Protein AF-A0ABD3F6Y3-F1 (afdb_monomer)

pLDDT: mean 76.76, std 20.12, range [36.28, 97.44]

Structure (mmCIF, N/CA/C/O backbone):
data_AF-A0ABD3F6Y3-F1
#
_entry.id   AF-A0ABD3F6Y3-F1
#
loop_
_atom_site.group_PDB
_atom_site.id
_atom_site.type_symbol
_atom_site.label_atom_id
_atom_site.label_alt_id
_atom_site.label_comp_id
_atom_site.label_asym_id
_atom_site.label_entity_id
_atom_site.label_seq_id
_atom_site.pdbx_PDB_ins_code
_atom_site.Cartn_x
_atom_site.Cartn_y
_atom_site.Cartn_z
_atom_site.occupancy
_atom_site.B_iso_or_equiv
_atom_site.auth_seq_id
_atom_site.auth_comp_id
_atom_site.auth_asym_id
_atom_site.auth_atom_id
_atom_site.pdbx_PDB_model_num
ATOM 1 N N . MET A 1 1 ? 54.238 -49.724 -76.765 1.00 45.88 1 MET A N 1
ATOM 2 C CA . MET A 1 1 ? 55.169 -49.790 -75.617 1.00 45.88 1 MET A CA 1
ATOM 3 C C . MET A 1 1 ? 55.744 -48.407 -75.370 1.00 45.88 1 MET A C 1
ATOM 5 O O . MET A 1 1 ? 56.123 -47.767 -76.340 1.00 45.88 1 MET A O 1
ATOM 9 N N . LYS A 1 2 ? 55.869 -48.059 -74.082 1.00 44.44 2 LYS A N 1
ATOM 10 C CA . LYS A 1 2 ? 56.563 -46.910 -73.470 1.00 44.44 2 LYS A CA 1
ATOM 11 C C . LYS A 1 2 ? 55.832 -45.562 -73.451 1.00 44.44 2 LYS A C 1
ATOM 13 O O . LYS A 1 2 ? 55.562 -44.995 -74.500 1.00 44.44 2 LYS A O 1
ATOM 18 N N . LEU A 1 3 ? 55.659 -45.086 -72.207 1.00 40.44 3 LEU A N 1
ATOM 19 C CA . LEU A 1 3 ? 55.675 -43.712 -71.660 1.00 40.44 3 LEU A CA 1
ATOM 20 C C . LEU A 1 3 ? 54.447 -43.508 -70.758 1.00 40.44 3 LEU A C 1
ATOM 22 O O . LEU A 1 3 ? 53.335 -43.717 -71.213 1.00 40.44 3 LEU A O 1
ATOM 26 N N . ALA A 1 4 ? 54.510 -43.104 -69.496 1.00 50.19 4 ALA A N 1
ATOM 27 C CA . ALA A 1 4 ? 55.543 -42.995 -68.475 1.00 50.19 4 ALA A CA 1
ATOM 28 C C . ALA A 1 4 ? 54.751 -42.961 -67.151 1.00 50.19 4 ALA A C 1
ATOM 30 O O . ALA A 1 4 ? 53.697 -42.332 -67.078 1.00 50.19 4 ALA A O 1
ATOM 31 N N . VAL A 1 5 ? 55.215 -43.678 -66.131 1.00 47.41 5 VAL A N 1
ATOM 32 C CA . VAL A 1 5 ? 54.615 -43.673 -64.792 1.00 47.41 5 VAL A CA 1
ATOM 33 C C . VAL A 1 5 ? 55.103 -42.417 -64.073 1.00 47.41 5 VAL A C 1
ATOM 35 O O . VAL A 1 5 ? 56.298 -42.299 -63.815 1.00 47.41 5 VAL A O 1
ATOM 38 N N . SER A 1 6 ? 54.197 -41.498 -63.736 1.00 51.88 6 SER A N 1
ATOM 39 C CA . SER A 1 6 ? 54.476 -40.405 -62.800 1.00 51.88 6 SER A CA 1
ATOM 40 C C . SER A 1 6 ? 53.681 -40.631 -61.524 1.00 51.88 6 SER A C 1
ATOM 42 O O . SER A 1 6 ? 52.482 -40.381 -61.442 1.00 51.88 6 SER A O 1
ATOM 44 N N . LEU A 1 7 ? 54.404 -41.152 -60.540 1.00 51.69 7 LEU A N 1
ATOM 45 C CA . LEU A 1 7 ? 54.042 -41.207 -59.137 1.00 51.69 7 LEU A CA 1
ATOM 46 C C . LEU A 1 7 ? 54.041 -39.770 -58.590 1.00 51.69 7 LEU A C 1
ATOM 48 O O . LEU A 1 7 ? 55.092 -39.132 -58.570 1.00 51.69 7 LEU A O 1
ATOM 52 N N . VAL A 1 8 ? 52.897 -39.268 -58.129 1.00 57.06 8 VAL A N 1
ATOM 53 C CA . VAL A 1 8 ? 52.864 -38.132 -57.198 1.00 57.06 8 VAL A CA 1
ATOM 54 C C . VAL A 1 8 ? 52.116 -38.583 -55.956 1.00 57.06 8 VAL A C 1
ATOM 56 O O . VAL A 1 8 ? 50.904 -38.782 -55.959 1.00 57.06 8 VAL A O 1
ATOM 59 N N . LEU A 1 9 ? 52.901 -38.790 -54.903 1.00 52.84 9 LEU A N 1
ATOM 60 C CA . LEU A 1 9 ? 52.449 -38.895 -53.528 1.00 52.84 9 LEU A CA 1
ATOM 61 C C . LEU A 1 9 ? 51.905 -37.520 -53.114 1.00 52.84 9 LEU A C 1
ATOM 63 O O . LEU A 1 9 ? 52.651 -36.544 -53.115 1.00 52.84 9 LEU A O 1
ATOM 67 N N . ALA A 1 10 ? 50.639 -37.447 -52.721 1.00 52.25 10 ALA A N 1
ATOM 68 C CA . ALA A 1 10 ? 50.131 -36.325 -51.942 1.00 52.25 10 ALA A CA 1
ATOM 69 C C . ALA A 1 10 ? 49.186 -36.871 -50.870 1.00 52.25 10 ALA A C 1
ATOM 71 O O . ALA A 1 10 ? 47.998 -37.081 -51.094 1.00 52.25 10 ALA A O 1
ATOM 72 N N . ALA A 1 11 ? 49.759 -37.150 -49.702 1.00 55.88 11 ALA A N 1
ATOM 73 C CA . ALA A 1 11 ? 49.011 -37.278 -48.467 1.00 55.88 11 ALA A CA 1
ATOM 74 C C . ALA A 1 11 ? 48.673 -35.868 -47.978 1.00 55.88 11 ALA A C 1
ATOM 76 O O . ALA A 1 11 ? 49.602 -35.127 -47.675 1.00 55.88 11 ALA A O 1
ATOM 77 N N . MET A 1 12 ? 47.390 -35.514 -47.862 1.00 50.69 12 MET A N 1
ATOM 78 C CA . MET A 1 12 ? 46.940 -34.449 -46.959 1.00 50.69 12 MET A CA 1
ATOM 79 C C . MET A 1 12 ? 45.574 -34.799 -46.349 1.00 50.69 12 MET A C 1
ATOM 81 O O . MET A 1 12 ? 44.570 -34.923 -47.040 1.00 50.69 12 MET A O 1
ATOM 85 N N . ALA A 1 13 ? 45.650 -35.029 -45.037 1.00 52.12 13 ALA A N 1
ATOM 86 C CA . ALA A 1 13 ? 44.662 -35.000 -43.963 1.00 52.12 13 ALA A CA 1
ATOM 87 C C . ALA A 1 13 ? 43.162 -34.869 -44.296 1.00 52.12 13 ALA A C 1
ATOM 89 O O . ALA A 1 13 ? 42.692 -33.865 -44.825 1.00 52.12 13 ALA A O 1
ATOM 90 N N . VAL A 1 14 ? 42.394 -35.837 -43.785 1.00 53.16 14 VAL A N 1
ATOM 91 C CA . VAL A 1 14 ? 40.980 -35.663 -43.439 1.00 53.16 14 VAL A CA 1
ATOM 92 C C . VAL A 1 14 ? 40.926 -34.873 -42.131 1.00 53.16 14 VAL A C 1
ATOM 94 O O . VAL A 1 14 ? 41.345 -35.380 -41.092 1.00 53.16 14 VAL A O 1
ATOM 97 N N . ALA A 1 15 ? 40.417 -33.644 -42.177 1.00 53.44 15 ALA A N 1
ATOM 98 C CA . ALA A 1 15 ? 39.994 -32.911 -40.990 1.00 53.44 15 ALA A CA 1
ATOM 99 C C . ALA A 1 15 ? 38.471 -32.772 -41.033 1.00 53.44 15 ALA A C 1
ATOM 101 O O . ALA A 1 15 ? 37.908 -31.960 -41.761 1.00 53.44 15 ALA A O 1
ATOM 102 N N . SER A 1 16 ? 37.807 -33.630 -40.267 1.00 65.75 16 SER A N 1
ATOM 103 C CA . SER A 1 16 ? 36.435 -33.443 -39.821 1.00 65.75 16 SER A CA 1
ATOM 104 C C . SER A 1 16 ? 36.419 -32.356 -38.751 1.00 65.75 16 SER A C 1
ATOM 106 O O . SER A 1 16 ? 36.925 -32.587 -37.654 1.00 65.75 16 SER A O 1
ATOM 108 N N . THR A 1 17 ? 35.811 -31.207 -39.036 1.00 57.31 17 THR A N 1
ATOM 109 C CA . THR A 1 17 ? 35.362 -30.281 -37.993 1.00 57.31 17 THR A CA 1
ATOM 110 C C . THR A 1 17 ? 33.954 -29.800 -38.299 1.00 57.31 17 THR A C 1
ATOM 112 O O . THR A 1 17 ? 33.659 -29.206 -39.332 1.00 57.31 17 THR A O 1
ATOM 115 N N . SER A 1 18 ? 33.101 -30.168 -37.359 1.00 56.53 18 SER A N 1
ATOM 116 C CA . SER A 1 18 ? 31.763 -29.701 -37.057 1.00 56.53 18 SER A CA 1
ATOM 117 C C . SER A 1 18 ? 31.650 -28.184 -36.891 1.00 56.53 18 SER A C 1
ATOM 119 O O . SER A 1 18 ? 32.626 -27.518 -36.569 1.00 56.53 18 SER A O 1
ATOM 121 N N . ALA A 1 19 ? 30.387 -27.755 -36.937 1.00 54.75 19 ALA A N 1
ATOM 122 C CA . ALA A 1 19 ? 29.822 -26.482 -36.500 1.00 54.75 19 ALA A CA 1
ATOM 123 C C . ALA A 1 19 ? 29.779 -25.368 -37.555 1.00 54.75 19 ALA A C 1
ATOM 125 O O . ALA A 1 19 ? 30.770 -24.890 -38.093 1.00 54.75 19 ALA A O 1
ATOM 126 N N . VAL A 1 20 ? 28.536 -24.995 -37.845 1.00 48.41 20 VAL A N 1
ATOM 127 C CA . VAL A 1 20 ? 28.119 -23.825 -38.603 1.00 48.41 20 VAL A CA 1
ATOM 128 C C . VAL A 1 20 ? 28.443 -22.571 -37.794 1.00 48.41 20 VAL A C 1
ATOM 130 O O . VAL A 1 20 ? 27.614 -22.078 -37.037 1.00 48.41 20 VAL A O 1
ATOM 133 N N . ASP A 1 21 ? 29.649 -22.042 -37.953 1.00 43.84 21 ASP A N 1
ATOM 134 C CA . ASP A 1 21 ? 29.968 -20.710 -37.451 1.00 43.84 21 ASP A CA 1
ATOM 135 C C . ASP A 1 21 ? 29.340 -19.666 -38.377 1.00 43.84 21 ASP A C 1
ATOM 137 O O . ASP A 1 21 ? 29.930 -19.207 -39.356 1.00 43.84 21 ASP A O 1
ATOM 141 N N . ALA A 1 22 ? 28.114 -19.260 -38.050 1.00 50.78 22 ALA A N 1
ATOM 142 C CA . ALA A 1 22 ? 27.550 -18.000 -38.514 1.00 50.78 22 ALA A CA 1
ATOM 143 C C . ALA A 1 22 ? 28.225 -16.835 -37.767 1.00 50.78 22 ALA A C 1
ATOM 145 O O . ALA A 1 22 ? 27.584 -16.076 -37.044 1.00 50.78 22 ALA A O 1
ATOM 146 N N . ALA A 1 23 ? 29.537 -16.682 -37.946 1.00 50.06 23 ALA A N 1
ATOM 147 C CA . ALA A 1 23 ? 30.239 -15.451 -37.621 1.00 50.06 23 ALA A CA 1
ATOM 148 C C . ALA A 1 23 ? 29.941 -14.430 -38.728 1.00 50.06 23 ALA A C 1
ATOM 150 O O . ALA A 1 23 ? 30.728 -14.207 -39.645 1.00 50.06 23 ALA A O 1
ATOM 151 N N . SER A 1 24 ? 28.752 -13.829 -38.667 1.00 48.91 24 SER A N 1
AT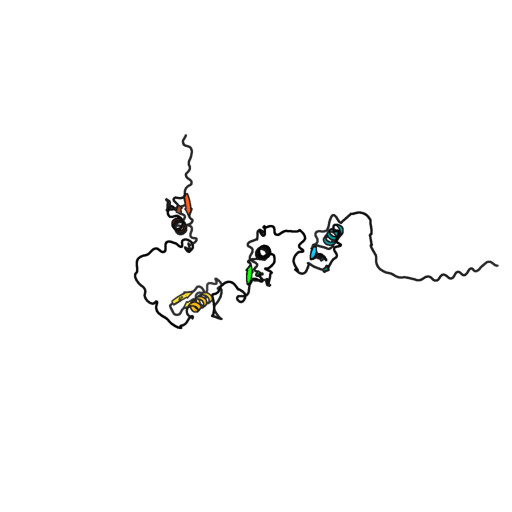OM 152 C CA . SER A 1 24 ? 28.395 -12.691 -39.511 1.00 48.91 24 SER A CA 1
ATOM 153 C C . SER A 1 24 ? 29.044 -11.422 -38.957 1.00 48.91 24 SER A C 1
ATOM 155 O O . SER A 1 24 ? 28.383 -10.582 -38.351 1.00 48.91 24 SER A O 1
ATOM 157 N N . SER A 1 25 ? 30.345 -11.255 -39.194 1.00 61.38 25 SER A N 1
ATOM 158 C CA . SER A 1 25 ? 30.951 -9.924 -39.214 1.00 61.38 25 SER A CA 1
ATOM 159 C C . SER A 1 25 ? 30.497 -9.219 -40.489 1.00 61.38 25 SER A C 1
ATOM 161 O O . SER A 1 25 ? 31.099 -9.391 -41.547 1.00 61.38 25 SER A O 1
ATOM 163 N N . ASN A 1 26 ? 29.419 -8.439 -40.396 1.00 53.34 26 ASN A N 1
ATOM 164 C CA . ASN A 1 26 ? 29.018 -7.534 -41.462 1.00 53.34 26 ASN A CA 1
ATOM 165 C C . ASN A 1 26 ? 28.963 -6.104 -40.926 1.00 53.34 26 ASN A C 1
ATOM 167 O O . ASN A 1 26 ? 28.234 -5.778 -39.995 1.00 53.34 26 ASN A O 1
ATOM 171 N N . THR A 1 27 ? 29.790 -5.263 -41.525 1.00 56.34 27 THR A N 1
ATOM 172 C CA . THR A 1 27 ? 29.778 -3.812 -41.412 1.00 56.34 27 THR A CA 1
ATOM 173 C C . THR A 1 27 ? 28.398 -3.265 -41.785 1.00 56.34 27 THR A C 1
ATOM 175 O O . THR A 1 27 ? 28.040 -3.244 -42.960 1.00 56.34 27 THR A O 1
ATOM 178 N N . GLY A 1 28 ? 27.630 -2.807 -40.796 1.00 50.72 28 GLY A N 1
ATOM 179 C CA . GLY A 1 28 ? 26.370 -2.094 -41.009 1.00 50.72 28 GLY A CA 1
ATOM 180 C C . GLY A 1 28 ? 25.381 -2.322 -39.872 1.00 50.72 28 GLY A C 1
ATOM 181 O O . GLY A 1 28 ? 24.914 -3.436 -39.674 1.00 50.72 28 GLY A O 1
ATOM 182 N N . ALA A 1 29 ? 25.065 -1.251 -39.147 1.00 63.47 29 ALA A N 1
ATOM 183 C CA . ALA A 1 29 ? 24.091 -1.185 -38.064 1.00 63.47 29 ALA A CA 1
ATOM 184 C C . ALA A 1 29 ? 22.677 -1.610 -38.514 1.00 63.47 29 ALA A C 1
ATOM 186 O O . ALA A 1 29 ? 21.842 -0.771 -38.836 1.00 63.47 29 ALA A O 1
ATOM 187 N N . ASN A 1 30 ? 22.410 -2.913 -38.558 1.00 73.94 30 ASN A N 1
ATOM 188 C CA . ASN A 1 30 ? 21.073 -3.462 -38.754 1.00 73.94 30 ASN A CA 1
ATOM 189 C C . ASN A 1 30 ? 20.766 -4.410 -37.604 1.00 73.94 30 ASN A C 1
ATOM 191 O O . ASN A 1 30 ? 20.933 -5.626 -37.696 1.00 73.94 30 ASN A O 1
ATOM 195 N N . CYS A 1 31 ? 20.333 -3.816 -36.499 1.00 85.12 31 CYS A N 1
ATOM 196 C CA . CYS A 1 31 ? 19.755 -4.563 -35.399 1.00 85.12 31 CYS A CA 1
ATOM 197 C C . CYS A 1 31 ? 18.382 -5.107 -35.807 1.00 85.12 31 CYS A C 1
ATOM 199 O O . CYS A 1 31 ? 17.692 -4.471 -36.612 1.00 85.12 31 CYS A O 1
ATOM 201 N N . PRO A 1 32 ? 17.963 -6.271 -35.278 1.00 83.69 32 PRO A N 1
ATOM 202 C CA . PRO A 1 32 ? 16.621 -6.781 -35.520 1.00 83.69 32 PRO A CA 1
ATOM 203 C C . PRO A 1 32 ? 15.581 -5.715 -35.153 1.00 83.69 32 PRO A C 1
ATOM 205 O O . PRO A 1 32 ? 15.547 -5.228 -34.028 1.00 83.69 32 PRO A O 1
ATOM 208 N N . SER A 1 33 ? 14.749 -5.316 -36.115 1.00 83.56 33 SER A N 1
ATOM 209 C CA . SER A 1 33 ? 13.708 -4.298 -35.913 1.00 83.56 33 SER A CA 1
ATOM 210 C C . SER A 1 33 ? 12.388 -4.884 -35.413 1.00 83.56 33 SER A C 1
ATOM 212 O O . SER A 1 33 ? 11.498 -4.145 -34.999 1.00 83.56 33 SER A O 1
ATOM 214 N N . ALA A 1 34 ? 12.255 -6.209 -35.456 1.00 90.62 34 ALA A N 1
ATOM 215 C CA . ALA A 1 34 ? 11.081 -6.927 -35.003 1.00 90.62 34 ALA A CA 1
ATOM 216 C C . ALA A 1 34 ? 11.495 -8.226 -34.316 1.00 90.62 34 ALA A C 1
ATOM 218 O O . ALA A 1 34 ? 12.344 -8.968 -34.814 1.00 90.62 34 ALA A O 1
ATOM 219 N N . CYS A 1 35 ? 10.837 -8.507 -33.198 1.00 94.50 35 CYS A N 1
ATOM 220 C CA . CYS A 1 35 ? 10.972 -9.750 -32.461 1.00 94.50 35 CYS A CA 1
ATOM 221 C C . CYS A 1 35 ? 9.594 -10.392 -32.285 1.00 94.50 35 CYS A C 1
ATOM 223 O O . CYS A 1 35 ? 8.602 -9.675 -32.147 1.00 94.50 35 CYS A O 1
ATOM 225 N N . PRO A 1 36 ? 9.506 -11.733 -32.293 1.00 93.12 36 PRO A N 1
ATOM 226 C CA . PRO A 1 36 ? 8.260 -12.414 -31.975 1.00 93.12 36 PRO A CA 1
ATOM 227 C C . PRO A 1 36 ? 7.849 -12.106 -30.529 1.00 93.12 36 PRO A C 1
ATOM 229 O O . PRO A 1 36 ? 8.694 -12.096 -29.634 1.00 93.12 36 PRO A O 1
ATOM 232 N N . GLU A 1 37 ? 6.551 -11.940 -30.275 1.00 91.31 37 GLU A N 1
ATOM 233 C CA . GLU A 1 37 ? 5.987 -11.723 -28.927 1.00 91.31 37 GLU A CA 1
ATOM 234 C C . GLU A 1 37 ? 5.860 -13.028 -28.115 1.00 91.31 37 GLU A C 1
ATOM 236 O O . GLU A 1 37 ? 4.988 -13.191 -27.266 1.00 91.31 37 GLU A O 1
ATOM 241 N N . VAL A 1 38 ? 6.734 -13.999 -28.384 1.00 90.38 38 VAL A N 1
ATOM 242 C CA . VAL A 1 38 ? 6.786 -15.255 -27.634 1.00 90.38 38 VAL A CA 1
ATOM 243 C C . VAL A 1 38 ? 7.561 -15.012 -26.347 1.00 90.38 38 VAL A C 1
ATOM 245 O O . VAL A 1 38 ? 8.733 -14.639 -26.388 1.00 90.38 38 VAL A O 1
ATOM 248 N N . TYR A 1 3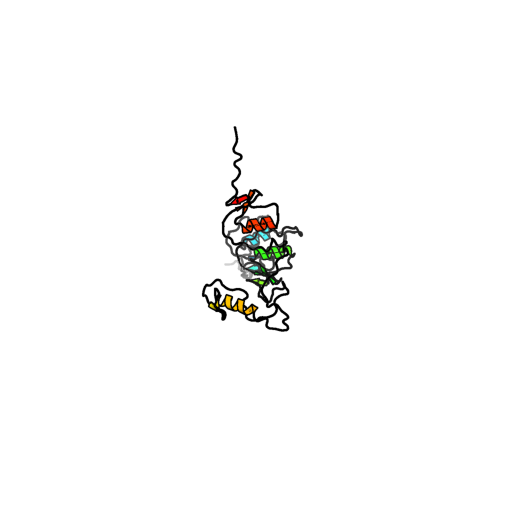9 ? 6.916 -15.239 -25.208 1.00 92.19 39 TYR A N 1
ATOM 249 C CA . TYR A 1 39 ? 7.537 -15.066 -23.902 1.00 92.19 39 TYR A CA 1
ATOM 250 C C . TYR A 1 39 ? 8.313 -16.330 -23.494 1.00 92.19 39 TYR A C 1
ATOM 252 O O . TYR A 1 39 ? 7.735 -17.347 -23.115 1.00 92.19 39 TYR A O 1
ATOM 260 N N . GLN A 1 40 ? 9.637 -16.256 -23.622 1.00 96.56 40 GLN A N 1
ATOM 261 C CA . GLN A 1 40 ? 10.634 -17.266 -23.255 1.00 96.56 40 GLN A CA 1
ATOM 262 C C . GLN A 1 40 ? 11.826 -16.534 -22.623 1.00 96.56 40 GLN A C 1
ATOM 264 O O . GLN A 1 40 ? 12.812 -16.266 -23.316 1.00 96.56 40 GLN A O 1
ATOM 269 N N . PRO A 1 41 ? 11.709 -16.121 -21.350 1.00 95.88 41 PRO A N 1
ATOM 270 C CA . PRO A 1 41 ? 12.588 -15.111 -20.785 1.00 95.88 41 PRO A CA 1
ATOM 271 C C . PRO A 1 41 ? 14.041 -15.578 -20.675 1.00 95.88 41 PRO A C 1
ATOM 273 O O . PRO A 1 41 ? 14.317 -16.758 -20.453 1.00 95.88 41 PRO A O 1
ATOM 276 N N . VAL A 1 42 ? 14.958 -14.620 -20.809 1.00 96.69 42 VAL A N 1
ATOM 277 C CA . VAL A 1 42 ? 16.401 -14.801 -20.608 1.00 96.69 42 VAL A CA 1
ATOM 278 C C . VAL A 1 42 ? 16.964 -13.653 -19.773 1.00 96.69 42 VAL A C 1
ATOM 280 O O . VAL A 1 42 ? 16.519 -12.510 -19.908 1.00 96.69 42 VAL A O 1
ATOM 283 N N . CYS A 1 43 ? 17.966 -13.940 -18.945 1.00 96.06 43 CYS A N 1
ATOM 284 C CA . CYS A 1 43 ? 18.660 -12.927 -18.160 1.00 96.06 43 CYS A CA 1
ATOM 285 C C . CYS A 1 43 ? 19.882 -12.415 -18.924 1.00 96.06 43 CYS A C 1
ATOM 287 O O . CYS A 1 43 ? 20.719 -13.214 -19.352 1.00 96.06 43 CYS A O 1
ATOM 289 N N . GLY A 1 44 ? 19.996 -11.100 -19.102 1.00 95.31 44 GLY A N 1
ATOM 290 C CA . GLY A 1 44 ? 21.183 -10.451 -19.650 1.00 95.31 44 GLY A CA 1
ATOM 291 C C . GLY A 1 44 ? 22.310 -10.311 -18.625 1.00 95.31 44 GLY A C 1
ATOM 292 O O . GLY A 1 44 ? 22.085 -10.288 -17.418 1.00 95.31 44 GLY A O 1
ATOM 293 N N . SER A 1 45 ? 23.548 -10.185 -19.099 1.00 93.50 45 SER A N 1
ATOM 294 C CA . SER A 1 45 ? 24.731 -9.892 -18.278 1.00 93.50 45 SER A CA 1
ATOM 295 C C . SER A 1 45 ? 24.695 -8.499 -17.651 1.00 93.50 45 SER A C 1
ATOM 297 O O . SER A 1 45 ? 25.486 -8.202 -16.762 1.00 93.50 45 SER A O 1
ATOM 299 N N . ASP A 1 46 ? 23.787 -7.649 -18.120 1.00 89.31 46 ASP A N 1
ATOM 300 C CA . ASP A 1 46 ? 23.448 -6.347 -17.559 1.00 89.31 46 ASP A CA 1
ATOM 301 C C . ASP A 1 46 ? 22.404 -6.429 -16.430 1.00 89.31 46 ASP A C 1
ATOM 303 O O . ASP A 1 46 ? 22.074 -5.408 -15.835 1.00 89.31 46 ASP A O 1
ATOM 307 N N . GLY A 1 47 ? 21.898 -7.627 -16.111 1.00 89.50 47 GLY A N 1
ATOM 308 C CA . GLY A 1 47 ? 20.874 -7.841 -15.089 1.00 89.50 47 GLY A CA 1
ATOM 309 C C . GLY A 1 47 ? 19.448 -7.542 -15.560 1.00 89.50 47 GLY A C 1
ATOM 310 O O . GLY A 1 47 ? 18.533 -7.517 -14.737 1.00 89.50 47 GLY A O 1
ATOM 311 N N . VAL A 1 48 ? 19.229 -7.317 -16.862 1.00 90.75 48 VAL A N 1
ATOM 312 C CA . VAL A 1 48 ? 17.892 -7.107 -17.435 1.00 90.75 48 VAL A CA 1
ATOM 313 C C . VAL A 1 48 ? 17.276 -8.439 -17.867 1.00 90.75 48 VAL A C 1
ATOM 315 O O . VAL A 1 48 ? 17.893 -9.234 -18.576 1.00 90.75 48 VAL A O 1
ATOM 318 N N . THR A 1 49 ? 16.016 -8.671 -17.493 1.00 94.31 49 THR A N 1
ATOM 319 C CA . THR A 1 49 ? 15.204 -9.759 -18.056 1.00 94.31 49 THR A CA 1
ATOM 320 C C . THR A 1 49 ? 14.663 -9.350 -19.424 1.00 94.31 49 THR A C 1
ATOM 322 O O . THR A 1 49 ? 13.891 -8.397 -19.532 1.00 94.31 49 THR A O 1
ATOM 325 N N . TYR A 1 50 ? 14.995 -10.110 -20.465 1.00 94.88 50 TYR A N 1
ATOM 326 C CA . TYR A 1 50 ? 14.446 -9.932 -21.809 1.00 94.88 50 TYR A CA 1
ATOM 327 C C . TYR A 1 50 ? 13.356 -10.963 -22.082 1.00 94.88 50 TYR A C 1
ATOM 329 O O . TYR A 1 50 ? 13.534 -12.142 -21.784 1.00 94.88 50 TYR A O 1
ATOM 337 N N . SER A 1 51 ? 1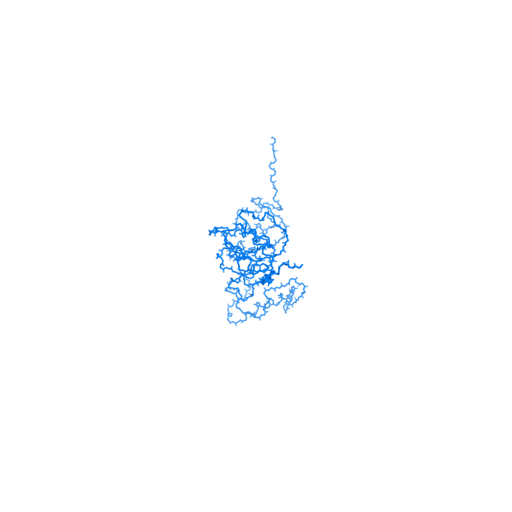2.248 -10.545 -22.708 1.00 95.56 51 SER A N 1
ATOM 338 C CA . SER A 1 51 ? 11.090 -11.412 -22.992 1.00 95.56 51 SER A CA 1
ATOM 339 C C . SER A 1 51 ? 11.438 -12.645 -23.823 1.00 95.56 51 SER A C 1
ATOM 341 O O . SER A 1 51 ? 10.761 -13.662 -23.711 1.00 95.56 51 SER A O 1
ATOM 343 N N . ASN A 1 52 ? 12.474 -12.548 -24.660 1.00 95.69 52 ASN A N 1
ATOM 344 C CA . ASN A 1 52 ? 13.120 -13.671 -25.326 1.00 95.69 52 ASN A CA 1
ATOM 345 C C . ASN A 1 52 ? 14.507 -13.282 -25.853 1.00 95.69 52 ASN A C 1
ATOM 347 O O . ASN A 1 52 ? 14.917 -12.118 -25.817 1.00 95.69 52 ASN A O 1
ATOM 351 N N . LYS A 1 53 ? 15.221 -14.271 -26.400 1.00 96.00 53 LYS A N 1
ATOM 352 C CA . LYS A 1 53 ? 16.566 -14.112 -26.964 1.00 96.00 53 LYS A CA 1
ATOM 353 C C . LYS A 1 53 ? 16.659 -13.052 -28.071 1.00 96.00 53 LYS A C 1
ATOM 355 O O . LYS A 1 53 ? 17.693 -12.403 -28.188 1.00 96.00 53 LYS A O 1
ATOM 360 N N . CYS A 1 54 ? 15.603 -12.849 -28.867 1.00 96.50 54 CYS A N 1
ATOM 361 C CA . CYS A 1 54 ? 15.604 -11.821 -29.913 1.00 96.50 54 CYS A CA 1
ATOM 362 C C . CYS A 1 54 ? 15.695 -10.416 -29.308 1.00 96.50 54 CYS A C 1
ATOM 364 O O . CYS A 1 54 ? 16.499 -9.603 -29.768 1.00 96.50 54 CYS A O 1
ATOM 366 N N . PHE A 1 55 ? 14.931 -10.148 -28.246 1.00 95.88 55 PHE A N 1
ATOM 367 C CA . PHE A 1 55 ? 14.987 -8.864 -27.546 1.00 95.88 55 PHE A CA 1
ATOM 368 C C . PHE A 1 55 ? 16.355 -8.622 -26.892 1.00 95.88 55 PHE A C 1
ATOM 370 O O . PHE A 1 55 ? 16.864 -7.508 -26.987 1.00 95.88 55 PHE A O 1
ATOM 377 N N . LEU A 1 56 ? 16.992 -9.658 -26.330 1.00 95.19 56 LEU A N 1
ATOM 378 C CA . LEU A 1 56 ? 18.365 -9.563 -25.811 1.00 95.19 56 LEU A CA 1
ATOM 379 C C . LEU A 1 56 ? 19.360 -9.197 -26.919 1.00 95.19 56 LEU A C 1
ATOM 381 O O . LEU A 1 56 ? 20.107 -8.236 -26.782 1.00 95.19 56 LEU A O 1
ATOM 385 N N . ASN A 1 57 ? 19.338 -9.912 -28.047 1.00 93.31 57 ASN A N 1
ATOM 386 C CA . ASN A 1 57 ? 20.252 -9.650 -29.165 1.00 93.31 57 ASN A CA 1
ATOM 387 C C . ASN A 1 57 ? 20.032 -8.258 -29.782 1.00 93.31 57 ASN A C 1
ATOM 389 O O . ASN A 1 57 ? 20.967 -7.622 -30.262 1.00 93.31 57 ASN A O 1
ATOM 393 N N . THR A 1 58 ? 18.786 -7.781 -29.784 1.00 93.88 58 THR A N 1
ATOM 394 C CA . THR A 1 58 ? 18.450 -6.429 -30.243 1.00 93.88 58 THR A CA 1
ATOM 395 C C . THR A 1 58 ? 19.033 -5.381 -29.304 1.00 93.88 58 THR A C 1
ATOM 397 O O . THR A 1 58 ? 19.591 -4.392 -29.772 1.00 93.88 58 THR A O 1
ATOM 400 N N . ALA A 1 59 ? 18.937 -5.594 -27.991 1.00 92.00 59 ALA A N 1
ATOM 401 C CA . ALA A 1 59 ? 19.541 -4.708 -27.007 1.00 92.00 59 ALA A CA 1
ATOM 402 C C . ALA A 1 59 ? 21.071 -4.712 -27.105 1.00 92.00 59 ALA A C 1
ATOM 404 O O . ALA A 1 59 ? 21.656 -3.638 -27.172 1.00 92.00 59 ALA A O 1
ATOM 405 N N . ASP A 1 60 ? 21.696 -5.888 -27.209 1.00 92.56 60 ASP A N 1
ATOM 406 C CA . ASP A 1 60 ? 23.141 -6.035 -27.415 1.00 92.56 60 ASP A CA 1
ATOM 407 C C . ASP A 1 60 ? 23.613 -5.258 -28.648 1.00 92.56 60 ASP A C 1
ATOM 409 O O . ASP A 1 60 ? 24.471 -4.385 -28.538 1.00 92.56 60 ASP A O 1
ATOM 413 N N . CYS A 1 61 ? 22.958 -5.482 -29.791 1.00 91.50 61 CYS A N 1
ATOM 414 C CA . CYS A 1 61 ? 23.271 -4.813 -31.052 1.00 91.50 61 CYS A CA 1
ATOM 415 C C . CYS A 1 61 ? 23.143 -3.282 -30.981 1.00 91.50 61 CYS A C 1
ATOM 417 O O . CYS A 1 61 ? 23.918 -2.567 -31.614 1.00 91.50 61 CYS A O 1
ATOM 419 N N . ASN A 1 62 ? 22.167 -2.773 -30.222 1.00 89.19 62 ASN A N 1
ATOM 420 C CA . ASN A 1 62 ? 21.977 -1.336 -30.022 1.00 89.19 62 ASN A CA 1
ATOM 421 C C . ASN A 1 62 ? 22.857 -0.764 -28.895 1.00 89.19 62 ASN A C 1
ATOM 423 O O . ASN A 1 62 ? 22.894 0.453 -28.706 1.00 89.19 62 ASN A O 1
ATOM 427 N N . SER A 1 63 ? 23.544 -1.615 -28.131 1.00 84.38 63 SER A N 1
ATOM 428 C CA . SER A 1 63 ? 24.395 -1.212 -27.017 1.00 84.38 63 SER A CA 1
ATOM 429 C C . SER A 1 63 ? 25.847 -1.031 -27.457 1.00 84.38 63 SER A C 1
ATOM 431 O O . SER A 1 63 ? 26.359 -1.738 -28.320 1.00 84.38 63 SER A O 1
ATOM 433 N N . SER A 1 64 ? 26.559 -0.125 -26.789 1.00 80.75 64 SER A N 1
ATOM 434 C CA . SER A 1 64 ? 28.018 -0.002 -26.930 1.00 80.75 64 SER A CA 1
ATOM 435 C C . SER A 1 64 ? 28.786 -0.938 -25.986 1.00 80.75 64 SER A C 1
ATOM 437 O O . SER A 1 64 ? 30.014 -0.881 -25.945 1.00 80.75 64 SER A O 1
ATOM 439 N N . SER A 1 65 ? 28.081 -1.737 -25.176 1.00 76.12 65 SER A N 1
ATOM 440 C CA . SER A 1 65 ? 28.635 -2.399 -23.987 1.00 76.12 65 SER A CA 1
ATOM 441 C C . SER A 1 65 ? 28.705 -3.924 -24.073 1.00 76.12 65 SER A C 1
ATOM 443 O O . SER A 1 65 ? 29.311 -4.515 -23.186 1.00 76.12 65 SER A O 1
ATOM 445 N N . GLY A 1 66 ? 28.175 -4.555 -25.127 1.00 85.56 66 GLY A N 1
ATOM 446 C CA . GLY A 1 66 ? 28.260 -6.006 -25.314 1.00 85.56 66 GLY A CA 1
ATOM 447 C C . GLY A 1 66 ? 27.447 -6.765 -24.261 1.00 85.56 66 GLY A C 1
ATOM 448 O O . GLY A 1 66 ? 27.981 -7.203 -23.243 1.00 85.56 66 GLY A O 1
ATOM 449 N N . ILE A 1 67 ? 26.146 -6.908 -24.491 1.00 93.75 67 ILE A N 1
ATOM 450 C CA . ILE A 1 67 ? 25.210 -7.586 -23.593 1.00 93.75 67 ILE A CA 1
ATOM 451 C C . ILE A 1 67 ? 25.141 -9.065 -23.983 1.00 93.75 67 ILE A C 1
ATOM 453 O O . ILE A 1 67 ? 24.719 -9.430 -25.076 1.00 93.75 67 ILE A O 1
ATOM 457 N N . THR A 1 68 ? 25.527 -9.947 -23.064 1.00 94.50 68 THR A N 1
ATOM 458 C CA . THR A 1 68 ? 25.464 -11.405 -23.259 1.00 94.50 68 THR A CA 1
ATOM 459 C C . THR A 1 68 ? 24.346 -12.009 -22.418 1.00 94.50 68 THR A C 1
ATOM 461 O O . THR A 1 68 ? 23.800 -11.354 -21.540 1.00 94.50 68 THR A O 1
ATOM 464 N N . GLN A 1 69 ? 23.956 -13.257 -22.675 1.00 95.69 69 GLN A N 1
ATOM 465 C CA . GLN A 1 69 ? 22.999 -13.943 -21.803 1.00 95.69 69 GLN A CA 1
ATOM 466 C C . GLN A 1 69 ? 23.729 -14.526 -20.590 1.00 95.69 69 GLN A C 1
ATOM 468 O O . GLN A 1 69 ? 24.647 -15.325 -20.758 1.00 95.69 69 GLN A O 1
ATOM 473 N N . ALA A 1 70 ? 23.293 -14.150 -19.390 1.00 94.12 70 ALA A N 1
ATOM 474 C CA . ALA A 1 70 ? 23.798 -14.652 -18.118 1.00 94.12 70 ALA A CA 1
ATOM 475 C C . ALA A 1 70 ? 23.162 -15.994 -17.718 1.00 94.12 70 ALA A C 1
ATOM 477 O O . ALA A 1 70 ? 23.864 -16.892 -17.258 1.00 94.12 70 ALA A O 1
ATOM 478 N N . SER A 1 71 ? 21.848 -16.154 -17.903 1.00 94.88 71 SER A N 1
ATOM 479 C CA . SER A 1 71 ? 21.131 -17.402 -17.605 1.00 94.88 71 SER A CA 1
ATOM 480 C C . SER A 1 71 ? 19.859 -17.552 -18.439 1.00 94.88 71 SER A C 1
ATOM 482 O O . SER A 1 71 ? 19.363 -16.589 -19.028 1.00 94.88 71 SER A O 1
ATOM 484 N N . ASP A 1 72 ? 19.333 -18.775 -18.513 1.00 94.88 72 ASP A N 1
ATOM 485 C CA . ASP A 1 72 ? 17.959 -19.015 -18.965 1.00 94.88 72 ASP A CA 1
ATOM 486 C C . ASP A 1 72 ? 16.959 -18.562 -17.891 1.00 94.88 72 ASP A C 1
ATOM 488 O O . ASP A 1 72 ? 17.268 -18.592 -16.696 1.00 94.88 72 ASP A O 1
ATOM 492 N N . GLY A 1 73 ? 15.758 -18.164 -18.313 1.00 91.81 73 GLY A 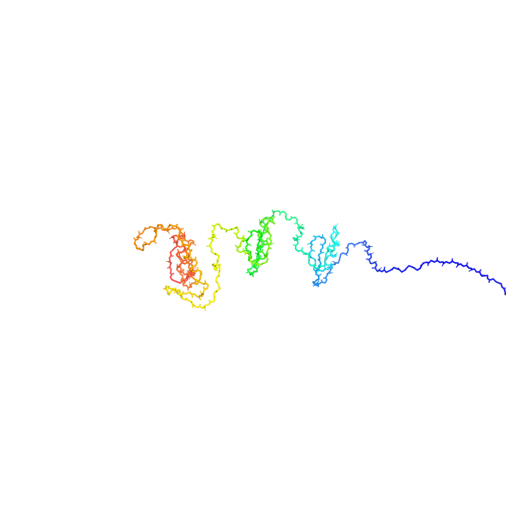N 1
ATOM 493 C CA . GLY A 1 73 ? 14.729 -17.633 -17.423 1.00 91.81 73 GLY A CA 1
ATOM 494 C C . GLY A 1 73 ? 14.915 -16.150 -17.103 1.00 91.81 73 GLY A C 1
ATOM 495 O O . GLY A 1 73 ? 15.815 -15.485 -17.611 1.00 91.81 73 GLY A O 1
ATOM 496 N N . GLU A 1 74 ? 14.030 -15.613 -16.267 1.00 94.38 74 GLU A N 1
ATOM 497 C CA . GLU A 1 74 ? 14.171 -14.246 -15.764 1.00 94.38 74 GLU A CA 1
ATOM 498 C C . GLU A 1 74 ? 15.420 -14.117 -14.885 1.00 94.38 74 GLU A C 1
ATOM 500 O O . GLU A 1 74 ? 15.845 -15.086 -14.250 1.00 94.38 74 GLU A O 1
ATOM 505 N N . CYS A 1 75 ? 16.003 -12.919 -14.813 1.00 91.88 75 CYS A N 1
ATOM 506 C CA . CYS A 1 75 ? 17.060 -12.665 -13.846 1.00 91.88 75 CYS A CA 1
ATOM 507 C C . CYS A 1 75 ? 16.544 -12.974 -12.438 1.00 91.88 75 CYS A C 1
ATOM 509 O O . CYS A 1 75 ? 15.491 -12.481 -12.028 1.00 91.88 75 CYS A O 1
ATOM 511 N N . ALA A 1 76 ? 17.285 -13.800 -11.693 1.00 84.19 76 ALA A N 1
ATOM 512 C CA . ALA A 1 76 ? 17.016 -14.009 -10.277 1.00 84.19 76 ALA A CA 1
ATOM 513 C C . ALA A 1 76 ? 17.022 -12.629 -9.623 1.00 84.19 76 ALA A C 1
ATOM 515 O O . ALA A 1 76 ? 18.034 -11.952 -9.741 1.00 84.19 76 ALA A O 1
ATOM 516 N N . ASN A 1 77 ? 15.893 -12.207 -9.037 1.00 59.94 77 ASN A N 1
ATOM 517 C CA . ASN A 1 77 ? 15.646 -10.868 -8.491 1.00 59.94 77 ASN A CA 1
ATOM 518 C C . ASN A 1 77 ? 16.802 -10.343 -7.616 1.00 59.94 77 ASN A C 1
ATOM 520 O O . ASN A 1 77 ? 16.739 -10.337 -6.391 1.00 59.94 77 ASN A O 1
ATOM 524 N N . THR A 1 78 ? 17.842 -9.840 -8.256 1.00 45.91 78 THR A N 1
ATOM 525 C CA . THR A 1 78 ? 18.794 -8.882 -7.737 1.00 45.91 78 THR A CA 1
ATOM 526 C C . THR A 1 78 ? 18.486 -7.646 -8.542 1.00 45.91 78 THR A C 1
ATOM 528 O O . THR A 1 78 ? 18.904 -7.583 -9.687 1.00 45.91 78 THR A O 1
ATOM 531 N N . ALA A 1 79 ? 17.650 -6.783 -7.958 1.00 44.97 79 ALA A N 1
ATOM 532 C CA . ALA A 1 79 ? 17.354 -5.401 -8.332 1.00 44.97 79 ALA A CA 1
ATOM 533 C C . ALA A 1 79 ? 17.438 -5.050 -9.838 1.00 44.97 79 ALA A C 1
ATOM 535 O O . ALA A 1 79 ? 18.515 -5.146 -10.420 1.00 44.97 79 ALA A O 1
ATOM 536 N N . PRO A 1 80 ? 16.365 -4.527 -10.467 1.00 43.44 80 PRO A N 1
ATOM 537 C CA . PRO A 1 80 ? 16.470 -4.054 -11.846 1.00 43.44 80 PRO A CA 1
ATOM 538 C C . PRO A 1 80 ? 17.667 -3.097 -11.969 1.00 43.44 80 PRO A C 1
ATOM 540 O O . PRO A 1 80 ? 17.846 -2.245 -11.089 1.00 43.44 80 PRO A O 1
ATOM 543 N N . PRO A 1 81 ? 18.513 -3.249 -13.001 1.00 42.81 81 PRO A N 1
ATOM 544 C CA . PRO A 1 81 ? 19.697 -2.432 -13.142 1.00 42.81 81 PRO A CA 1
ATOM 545 C C . PRO A 1 81 ? 19.255 -0.979 -13.238 1.00 42.81 81 PRO A C 1
ATOM 547 O O . PRO A 1 81 ? 18.506 -0.575 -14.128 1.00 42.81 81 PRO A O 1
ATOM 550 N N . SER A 1 82 ? 19.716 -0.192 -12.272 1.00 64.44 82 SER A N 1
ATOM 551 C CA . SER A 1 82 ? 19.759 1.255 -12.379 1.00 64.44 82 SER A CA 1
ATOM 552 C C . SER A 1 82 ? 20.507 1.626 -13.656 1.00 64.44 82 SER A C 1
ATOM 554 O O . SER A 1 82 ? 21.735 1.640 -13.676 1.00 64.44 82 SER A O 1
ATOM 556 N N . SER A 1 83 ? 19.782 1.950 -14.720 1.00 52.78 83 SER A N 1
ATOM 557 C CA . SER A 1 83 ? 20.364 2.594 -15.900 1.00 52.78 83 SER A CA 1
ATOM 558 C C . SER A 1 83 ? 19.354 3.442 -16.670 1.00 52.78 83 SER A C 1
ATOM 560 O O . SER A 1 83 ? 19.310 3.469 -17.891 1.00 52.78 83 SER A O 1
ATOM 562 N N . THR A 1 84 ? 18.663 4.307 -15.944 1.00 36.28 84 THR A N 1
ATOM 563 C CA . THR A 1 84 ? 18.824 5.733 -16.239 1.00 36.28 84 THR A CA 1
ATOM 564 C C . THR A 1 84 ? 19.179 6.406 -14.933 1.00 36.28 84 THR A C 1
ATOM 566 O O . THR A 1 84 ? 18.652 6.023 -13.891 1.00 36.28 84 THR A O 1
ATOM 569 N N . GLY A 1 85 ? 20.094 7.371 -14.972 1.00 37.97 85 GLY A N 1
ATOM 570 C CA . GLY A 1 85 ? 20.429 8.213 -13.833 1.00 37.97 85 GLY A CA 1
ATOM 571 C C . GLY A 1 85 ? 19.218 9.002 -13.345 1.00 37.97 85 GLY A C 1
ATOM 572 O O . GLY A 1 85 ? 19.137 10.210 -13.548 1.00 37.97 85 GLY A O 1
ATOM 573 N N . TYR A 1 86 ? 18.311 8.336 -12.638 1.00 37.97 86 TYR A N 1
ATOM 574 C CA . TYR A 1 86 ? 17.494 8.973 -11.636 1.00 37.97 86 TYR A CA 1
ATOM 575 C C . TYR A 1 86 ? 18.451 9.284 -10.492 1.00 37.97 86 TYR A C 1
ATOM 577 O O . TYR A 1 86 ? 18.609 8.556 -9.516 1.00 37.97 86 TYR A O 1
ATOM 585 N N . SER A 1 87 ? 19.119 10.428 -10.671 1.00 40.47 87 SER A N 1
ATOM 586 C CA . SER A 1 87 ? 19.211 11.448 -9.637 1.00 40.47 87 SER A CA 1
ATOM 587 C C . SER A 1 87 ? 18.102 11.246 -8.611 1.00 40.47 87 SER A C 1
ATOM 589 O O . SER A 1 87 ? 16.980 10.932 -8.996 1.00 40.47 87 SER A O 1
ATOM 591 N N . ALA A 1 88 ? 18.397 11.468 -7.336 1.00 43.88 88 ALA A N 1
ATOM 592 C CA . ALA A 1 88 ? 17.398 11.661 -6.299 1.00 43.88 88 ALA A CA 1
ATOM 593 C C . ALA A 1 88 ? 16.369 12.728 -6.738 1.00 43.88 88 ALA A C 1
ATOM 595 O O . ALA A 1 88 ? 16.475 13.903 -6.407 1.00 43.88 88 ALA A O 1
ATOM 596 N N . SER A 1 89 ? 15.400 12.327 -7.553 1.00 46.97 89 SER A N 1
ATOM 597 C CA . SER A 1 89 ? 14.328 13.131 -8.099 1.00 46.97 89 SER A CA 1
ATOM 598 C C . SER A 1 89 ? 13.077 12.537 -7.492 1.00 46.97 89 SER A C 1
ATOM 600 O O . SER A 1 89 ? 12.486 11.620 -8.049 1.00 46.97 89 SER A O 1
ATOM 602 N N . SER A 1 90 ? 12.820 12.947 -6.252 1.00 59.84 90 SER A N 1
ATOM 603 C CA . SER A 1 90 ? 11.543 13.461 -5.734 1.00 59.84 90 SER A CA 1
ATOM 604 C C . SER A 1 90 ? 10.187 12.870 -6.170 1.00 59.84 90 SER A C 1
ATOM 606 O O . SER A 1 90 ? 9.170 13.408 -5.751 1.00 59.84 90 SER A O 1
ATOM 608 N N . GLU A 1 91 ? 10.097 11.763 -6.902 1.00 71.94 91 GLU A N 1
ATOM 609 C CA . GLU A 1 91 ? 8.829 11.171 -7.330 1.00 71.94 91 GLU A CA 1
ATOM 610 C C . GLU A 1 91 ? 8.824 9.653 -7.132 1.00 71.94 91 GLU A C 1
ATOM 612 O O . GLU A 1 91 ? 8.676 8.861 -8.056 1.00 71.94 91 GLU A O 1
ATOM 617 N N . CYS A 1 92 ? 8.853 9.228 -5.868 1.00 83.00 92 CYS A N 1
ATOM 618 C CA . CYS A 1 92 ? 8.426 7.880 -5.465 1.00 83.00 92 CYS A CA 1
ATOM 619 C C . CYS A 1 92 ? 6.894 7.702 -5.549 1.00 83.00 92 CYS A C 1
ATOM 621 O O . CYS A 1 92 ? 6.292 6.945 -4.787 1.00 83.00 92 CYS A O 1
ATOM 623 N N . SER A 1 93 ? 6.245 8.439 -6.448 1.00 72.94 93 SER A N 1
ATOM 624 C CA . SER A 1 93 ? 4.797 8.596 -6.562 1.00 72.94 93 SER A CA 1
ATOM 625 C C . SER A 1 93 ? 4.242 7.626 -7.600 1.00 72.94 93 SER A C 1
ATOM 627 O O . SER A 1 93 ? 3.641 8.025 -8.594 1.00 72.94 93 SER A O 1
ATOM 629 N N . LYS A 1 94 ? 4.455 6.324 -7.384 1.00 81.44 94 LYS A N 1
ATOM 630 C CA . LYS A 1 94 ? 3.811 5.284 -8.192 1.00 81.44 94 LYS A CA 1
ATOM 631 C C . LYS A 1 94 ? 2.404 5.028 -7.652 1.00 81.44 94 LYS A C 1
ATOM 633 O O . LYS A 1 94 ? 2.235 4.733 -6.471 1.00 81.44 94 LYS A O 1
ATOM 638 N N . GLY A 1 95 ? 1.391 5.133 -8.512 1.00 85.50 95 GLY A N 1
ATOM 639 C CA . GLY A 1 95 ? 0.029 4.720 -8.173 1.00 85.50 95 GLY A CA 1
ATOM 640 C C . GLY A 1 95 ? -0.043 3.203 -7.989 1.00 85.50 95 GLY A C 1
ATOM 641 O O . GLY A 1 95 ? 0.380 2.457 -8.872 1.00 85.50 95 GLY A O 1
ATOM 642 N N . CYS A 1 96 ? -0.577 2.751 -6.854 1.00 92.69 96 CYS A N 1
ATOM 643 C CA . CYS A 1 96 ? -0.720 1.330 -6.543 1.00 92.69 96 CYS A CA 1
ATOM 644 C C . CYS A 1 96 ? -2.177 0.879 -6.613 1.00 92.69 96 CYS A C 1
ATOM 646 O O . CYS A 1 96 ? -3.093 1.602 -6.215 1.00 92.69 96 CYS A O 1
ATOM 648 N N . THR A 1 97 ? -2.388 -0.347 -7.093 1.00 86.81 97 THR A N 1
ATOM 649 C CA . THR A 1 97 ? -3.692 -1.003 -6.986 1.00 86.81 97 THR A CA 1
ATOM 650 C C . THR A 1 97 ? -3.985 -1.313 -5.518 1.00 86.81 97 THR A C 1
ATOM 652 O O . THR A 1 97 ? -3.077 -1.457 -4.696 1.00 86.81 97 THR A O 1
ATOM 655 N N . ARG A 1 98 ? -5.270 -1.435 -5.176 1.00 85.31 98 ARG A N 1
ATOM 656 C CA . ARG A 1 98 ? -5.715 -1.843 -3.832 1.00 85.31 98 ARG A CA 1
ATOM 657 C C . ARG A 1 98 ? -5.889 -3.360 -3.697 1.00 85.31 98 ARG A C 1
ATOM 659 O O . ARG A 1 98 ? -6.520 -3.817 -2.753 1.00 85.31 98 ARG A O 1
ATOM 666 N N . ILE A 1 99 ? -5.361 -4.135 -4.647 1.00 85.31 99 ILE A N 1
ATOM 667 C CA . ILE A 1 99 ? -5.406 -5.599 -4.593 1.00 85.31 99 ILE A CA 1
ATOM 668 C C . ILE A 1 99 ? -4.507 -6.044 -3.440 1.00 85.31 99 ILE A C 1
ATOM 670 O O . ILE A 1 99 ? -3.327 -5.690 -3.403 1.00 85.31 99 ILE A O 1
ATOM 674 N N . TYR A 1 100 ? -5.081 -6.779 -2.492 1.00 89.62 100 TYR A N 1
ATOM 675 C CA . TYR A 1 100 ? -4.378 -7.243 -1.305 1.00 89.62 100 TYR A CA 1
ATOM 676 C C . TYR A 1 100 ? -3.574 -8.510 -1.621 1.00 89.62 100 TYR A C 1
ATOM 678 O O . TYR A 1 100 ? -4.141 -9.534 -1.991 1.00 89.62 100 TYR A O 1
ATOM 686 N N . SER A 1 101 ? -2.252 -8.422 -1.500 1.00 94.19 101 SER A N 1
ATOM 687 C CA . SER A 1 101 ? -1.295 -9.517 -1.692 1.00 94.19 101 SER A CA 1
ATOM 688 C C . SER A 1 101 ? -0.060 -9.220 -0.834 1.00 94.19 101 SER A C 1
ATOM 690 O O . SER A 1 101 ? 0.934 -8.714 -1.360 1.00 94.19 101 SER A O 1
ATOM 692 N N . PRO A 1 102 ? -0.137 -9.437 0.490 1.00 93.81 102 PRO A N 1
ATOM 693 C CA . PRO A 1 102 ? 0.782 -8.828 1.439 1.00 93.81 102 PRO A CA 1
ATOM 694 C C . PRO A 1 102 ? 2.220 -9.325 1.290 1.00 93.81 102 PRO A C 1
ATOM 696 O O . PRO A 1 102 ? 2.463 -10.475 0.914 1.00 93.81 102 PRO A O 1
ATOM 699 N N . VAL A 1 103 ? 3.164 -8.451 1.632 1.00 95.75 103 VAL A N 1
ATOM 700 C CA . VAL A 1 103 ? 4.598 -8.754 1.705 1.00 95.75 103 VAL A CA 1
ATOM 701 C C . VAL A 1 103 ? 5.215 -8.139 2.955 1.00 95.75 103 VAL A C 1
ATOM 703 O O . VAL A 1 103 ? 4.804 -7.060 3.389 1.00 95.75 103 VAL A O 1
ATOM 706 N N . CYS A 1 104 ? 6.209 -8.814 3.525 1.00 95.50 104 CYS A N 1
ATOM 707 C CA . CYS A 1 104 ? 6.943 -8.323 4.679 1.00 95.50 104 CYS A CA 1
ATOM 708 C C . CYS A 1 104 ? 8.185 -7.563 4.219 1.00 95.50 104 CYS A C 1
ATOM 710 O O . CYS A 1 104 ? 8.984 -8.097 3.445 1.00 95.50 104 CYS A O 1
ATOM 712 N N . GLY A 1 105 ? 8.344 -6.325 4.681 1.00 95.00 105 GLY A N 1
ATOM 713 C CA . GLY A 1 105 ? 9.573 -5.561 4.502 1.00 95.00 105 GLY A CA 1
ATOM 714 C C . GLY A 1 105 ? 10.639 -5.929 5.536 1.00 95.00 105 GLY A C 1
ATOM 715 O O . GLY A 1 105 ? 10.336 -6.412 6.626 1.00 95.00 105 GLY A O 1
ATOM 716 N N . SER A 1 106 ? 11.902 -5.661 5.216 1.00 92.38 106 SER A N 1
ATOM 717 C CA . SER A 1 106 ? 13.047 -5.814 6.126 1.00 92.38 106 SER A CA 1
ATOM 718 C C . SER A 1 106 ? 13.016 -4.839 7.310 1.00 92.38 106 SER A C 1
ATOM 720 O O . SER A 1 106 ? 13.738 -5.011 8.291 1.00 92.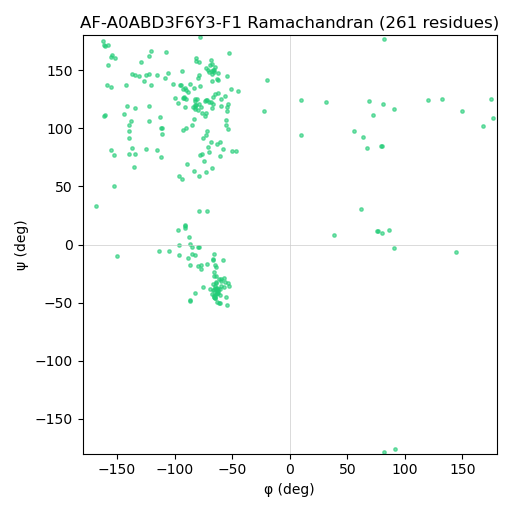38 106 SER A O 1
ATOM 722 N N . ASP A 1 107 ? 12.150 -3.829 7.243 1.00 89.88 107 ASP A N 1
ATOM 723 C CA . ASP A 1 107 ? 11.786 -2.924 8.332 1.00 89.88 107 ASP A CA 1
ATOM 724 C C . ASP A 1 107 ? 10.753 -3.527 9.304 1.00 89.88 107 ASP A C 1
ATOM 726 O O . ASP A 1 107 ? 10.401 -2.891 10.296 1.00 89.88 107 ASP A O 1
ATOM 730 N N . GLY A 1 108 ? 10.277 -4.751 9.045 1.00 89.62 108 GLY A N 1
ATOM 731 C CA . GLY A 1 108 ? 9.256 -5.422 9.848 1.00 89.62 108 GLY A CA 1
ATOM 732 C C . GLY A 1 108 ? 7.838 -4.902 9.600 1.00 89.62 108 GLY A C 1
ATOM 733 O O . GLY A 1 108 ? 6.926 -5.235 10.357 1.00 89.62 108 GLY A O 1
ATOM 734 N N . VAL A 1 109 ? 7.631 -4.097 8.552 1.00 90.62 109 VAL A N 1
ATOM 735 C CA . VAL A 1 109 ? 6.318 -3.564 8.178 1.00 90.62 109 VAL A CA 1
ATOM 736 C C . VAL A 1 109 ? 5.654 -4.478 7.151 1.00 90.62 109 VAL A C 1
ATOM 738 O O . VAL A 1 109 ? 6.255 -4.892 6.159 1.00 90.62 109 VAL A O 1
ATOM 741 N N . THR A 1 110 ? 4.372 -4.778 7.371 1.00 93.31 110 THR A N 1
ATOM 742 C CA . THR A 1 110 ? 3.550 -5.479 6.379 1.00 93.31 110 THR A CA 1
ATOM 743 C C . THR A 1 110 ? 3.019 -4.488 5.355 1.00 93.31 110 THR A C 1
ATOM 745 O O . THR A 1 110 ? 2.223 -3.606 5.677 1.00 93.31 110 THR A O 1
ATOM 748 N N . TYR A 1 111 ? 3.401 -4.677 4.100 1.00 94.00 111 TYR A N 1
ATOM 749 C CA . TYR A 1 111 ? 2.910 -3.897 2.975 1.00 94.00 111 TYR A CA 1
ATOM 750 C C . TYR A 1 111 ? 1.750 -4.629 2.305 1.00 94.00 111 TYR A C 1
ATOM 752 O O . TYR A 1 111 ? 1.802 -5.840 2.107 1.00 94.00 111 TYR A O 1
ATOM 760 N N . SER A 1 112 ? 0.690 -3.901 1.944 1.00 93.81 112 SER A N 1
ATOM 761 C CA . SER A 1 112 ? -0.543 -4.486 1.390 1.00 93.81 112 SER A CA 1
ATOM 762 C C . SER A 1 112 ? -0.341 -5.182 0.044 1.00 93.81 112 SER A C 1
ATOM 764 O O . SER A 1 112 ? -1.097 -6.096 -0.286 1.00 93.81 112 SER A O 1
ATOM 766 N N . ASN A 1 113 ? 0.663 -4.753 -0.722 1.00 93.56 113 ASN A N 1
ATOM 767 C CA . ASN A 1 113 ? 1.167 -5.438 -1.903 1.00 93.56 113 ASN A CA 1
ATOM 768 C C . ASN A 1 113 ? 2.583 -4.971 -2.275 1.00 93.56 113 ASN A C 1
ATOM 770 O O . ASN A 1 113 ? 3.089 -3.973 -1.753 1.00 93.56 113 ASN A O 1
ATOM 774 N N . ASP A 1 114 ? 3.191 -5.679 -3.229 1.00 94.19 114 ASP A N 1
ATOM 775 C CA . ASP A 1 114 ? 4.526 -5.397 -3.772 1.00 94.19 114 ASP A CA 1
ATOM 776 C C . ASP A 1 114 ? 4.688 -3.951 -4.281 1.00 94.19 114 ASP A C 1
ATOM 778 O O . ASP A 1 114 ? 5.765 -3.363 -4.163 1.00 94.19 114 ASP A O 1
ATOM 782 N N . CYS A 1 115 ? 3.625 -3.335 -4.821 1.00 95.62 115 CYS A N 1
ATOM 783 C CA . CYS A 1 115 ? 3.688 -1.946 -5.284 1.00 95.62 115 CYS A CA 1
ATOM 784 C C . CYS A 1 115 ? 3.906 -0.979 -4.118 1.00 95.62 115 CYS A C 1
ATOM 786 O O . CYS A 1 115 ? 4.760 -0.096 -4.209 1.00 95.62 115 CYS A O 1
ATOM 788 N N . VAL A 1 116 ? 3.172 -1.159 -3.015 1.00 95.12 116 VAL A N 1
ATOM 789 C CA . VAL A 1 116 ? 3.311 -0.299 -1.832 1.00 95.12 116 VAL A CA 1
ATOM 790 C C . VAL A 1 116 ? 4.692 -0.476 -1.189 1.00 95.12 116 VAL A C 1
ATOM 792 O O . VAL A 1 116 ? 5.313 0.524 -0.831 1.00 95.12 116 VAL A O 1
ATOM 795 N N . LEU A 1 117 ? 5.222 -1.706 -1.137 1.00 94.81 117 LEU A N 1
ATOM 796 C CA . LEU A 1 117 ? 6.603 -1.958 -0.700 1.00 94.81 117 LEU A CA 1
ATOM 797 C C . LEU A 1 117 ? 7.623 -1.251 -1.607 1.00 94.81 117 LEU A C 1
ATOM 799 O O . LEU A 1 117 ? 8.542 -0.606 -1.115 1.00 94.81 117 LEU A O 1
ATOM 803 N N . SER A 1 118 ? 7.437 -1.301 -2.928 1.00 91.81 118 SER A N 1
ATOM 804 C CA . SER A 1 118 ? 8.339 -0.647 -3.890 1.00 91.81 118 SER A CA 1
ATOM 805 C C . SER A 1 118 ? 8.374 0.876 -3.714 1.00 91.81 118 SER A C 1
ATOM 807 O O . SER A 1 118 ? 9.424 1.508 -3.829 1.00 91.81 118 SER A O 1
ATOM 809 N N . VAL A 1 119 ? 7.224 1.485 -3.408 1.00 93.12 119 VAL A N 1
ATOM 810 C CA . VAL A 1 119 ? 7.139 2.915 -3.081 1.00 93.12 119 VAL A CA 1
ATOM 811 C C . VAL A 1 119 ? 7.907 3.223 -1.797 1.00 93.12 119 VAL A C 1
ATOM 813 O O . VAL A 1 119 ? 8.624 4.223 -1.749 1.00 93.12 119 VAL A O 1
ATOM 816 N N . ALA A 1 120 ? 7.789 2.380 -0.770 1.00 92.12 120 ALA A N 1
ATOM 817 C CA . ALA A 1 120 ? 8.527 2.543 0.479 1.00 92.12 120 ALA A CA 1
ATOM 818 C C . ALA A 1 120 ? 10.040 2.387 0.278 1.00 92.12 120 ALA A C 1
ATOM 820 O O . ALA A 1 120 ? 10.794 3.264 0.692 1.00 92.12 120 ALA A O 1
ATOM 821 N N . GLN A 1 121 ? 10.470 1.360 -0.459 1.00 93.69 121 GLN A N 1
ATOM 822 C CA . GLN A 1 121 ? 11.861 1.151 -0.856 1.00 93.69 121 GLN A CA 1
ATOM 823 C C . GLN A 1 121 ? 12.432 2.366 -1.599 1.00 93.69 121 GLN A C 1
ATOM 825 O O . GLN A 1 121 ? 13.534 2.819 -1.291 1.00 93.69 121 GLN A O 1
ATOM 830 N N . CYS A 1 122 ? 11.678 2.936 -2.544 1.00 91.88 122 CYS A N 1
ATOM 831 C CA . CYS A 1 122 ? 12.074 4.165 -3.234 1.00 91.88 122 CYS A CA 1
ATOM 832 C C . CYS A 1 122 ? 12.243 5.328 -2.249 1.00 91.88 122 CYS A C 1
ATOM 834 O O . CYS A 1 122 ? 13.284 5.986 -2.233 1.00 91.88 122 CYS A O 1
ATOM 836 N N . LYS A 1 123 ? 11.240 5.560 -1.392 1.00 88.69 123 LYS A N 1
ATOM 837 C CA . LYS A 1 123 ? 11.255 6.652 -0.404 1.00 88.69 123 LYS A CA 1
ATOM 838 C C . LYS A 1 123 ? 12.396 6.511 0.599 1.00 88.69 123 LYS A C 1
ATOM 840 O O . LYS A 1 123 ? 12.905 7.519 1.075 1.00 88.69 123 LYS A O 1
ATOM 845 N N . SER A 1 124 ? 12.811 5.281 0.896 1.00 86.75 124 SER A N 1
ATOM 846 C CA . SER A 1 124 ? 13.925 4.982 1.793 1.00 86.75 124 SER A CA 1
ATOM 847 C C . SER A 1 124 ? 15.292 4.959 1.099 1.00 86.75 124 SER A C 1
ATOM 849 O O . SER A 1 124 ? 16.263 4.522 1.711 1.00 86.75 124 SER A O 1
ATOM 851 N N . GLY A 1 125 ? 15.389 5.320 -0.187 1.00 85.69 125 GLY A N 1
ATOM 852 C CA . GLY A 1 125 ? 16.648 5.246 -0.938 1.00 85.69 125 GLY A CA 1
ATOM 853 C C . GLY A 1 125 ? 17.206 3.823 -1.065 1.00 85.69 125 GLY A C 1
ATOM 854 O O . GLY A 1 125 ? 18.418 3.637 -1.085 1.00 85.69 125 GLY A O 1
ATOM 855 N N . GLY A 1 126 ? 16.333 2.813 -1.096 1.00 84.56 126 GLY A N 1
ATOM 856 C CA . GLY A 1 126 ? 16.702 1.401 -1.212 1.00 84.56 126 GLY A CA 1
ATOM 857 C C . GLY A 1 126 ? 16.924 0.660 0.109 1.00 84.56 126 GLY A C 1
ATOM 858 O O . GLY A 1 126 ? 17.151 -0.543 0.069 1.00 84.56 126 GLY A O 1
ATOM 859 N N . ALA A 1 127 ? 16.841 1.332 1.265 1.00 86.25 127 ALA A N 1
ATOM 860 C CA . ALA A 1 127 ? 17.078 0.699 2.568 1.00 86.25 127 ALA A CA 1
ATOM 861 C C . ALA A 1 127 ? 16.063 -0.402 2.942 1.00 86.25 127 ALA A C 1
ATOM 863 O O . ALA A 1 127 ? 16.427 -1.357 3.625 1.00 86.25 127 ALA A O 1
ATOM 864 N N . ILE A 1 128 ? 14.805 -0.276 2.508 1.00 91.31 128 ILE A N 1
ATOM 865 C CA . ILE A 1 128 ? 13.751 -1.268 2.753 1.00 91.31 128 ILE A CA 1
ATOM 866 C C . ILE A 1 128 ? 13.748 -2.276 1.602 1.00 91.31 128 ILE A C 1
ATOM 868 O O . ILE A 1 128 ? 13.626 -1.900 0.439 1.00 91.31 128 ILE A O 1
ATOM 872 N N . THR A 1 129 ? 13.854 -3.561 1.920 1.00 92.12 129 THR A N 1
ATOM 873 C CA . THR A 1 129 ? 13.805 -4.676 0.962 1.00 92.12 129 THR A CA 1
ATOM 874 C C . THR A 1 129 ? 12.684 -5.634 1.342 1.00 92.12 129 THR A C 1
ATOM 876 O O . THR A 1 129 ? 12.208 -5.606 2.471 1.00 92.12 129 THR A O 1
ATOM 879 N N . GLN A 1 130 ? 12.247 -6.499 0.428 1.00 94.44 130 GLN A N 1
ATOM 880 C CA . GLN A 1 130 ? 11.314 -7.566 0.794 1.00 94.44 130 GLN A CA 1
ATOM 881 C C . GLN A 1 130 ? 12.049 -8.639 1.608 1.00 94.44 130 GLN A C 1
ATOM 883 O O . GLN A 1 130 ? 13.026 -9.203 1.123 1.00 94.44 130 GLN A O 1
ATOM 888 N N . GLU A 1 131 ? 11.560 -8.940 2.806 1.00 92.81 131 GLU A N 1
ATOM 889 C CA . GLU A 1 131 ? 12.053 -10.029 3.656 1.00 92.81 131 GLU A CA 1
ATOM 890 C C . GLU A 1 131 ? 11.351 -11.350 3.304 1.00 92.81 131 GLU A C 1
ATOM 892 O O . GLU A 1 131 ? 11.988 -12.375 3.074 1.00 92.81 131 GLU A O 1
ATOM 897 N N . SER A 1 132 ? 10.017 -11.334 3.200 1.00 91.62 132 SER A N 1
ATOM 898 C CA . SER A 1 132 ? 9.219 -12.529 2.901 1.00 91.62 132 SER A CA 1
ATOM 899 C C . SER A 1 132 ? 7.914 -12.201 2.170 1.00 91.62 132 SER A C 1
ATOM 901 O O . SER A 1 132 ? 7.447 -11.059 2.152 1.00 91.62 132 SER A O 1
ATOM 903 N N . LYS A 1 133 ? 7.325 -13.211 1.516 1.00 91.56 133 LYS A N 1
ATOM 904 C CA . LYS A 1 133 ? 5.951 -13.128 1.002 1.00 91.56 133 LYS A CA 1
ATOM 905 C C . LYS A 1 133 ? 4.967 -13.358 2.150 1.00 91.56 133 LYS A C 1
ATOM 907 O O . LYS A 1 133 ? 5.230 -14.178 3.026 1.00 91.56 133 LYS A O 1
ATOM 912 N N . GLY A 1 134 ? 3.822 -12.683 2.106 1.00 90.06 134 GLY A N 1
ATOM 913 C CA . GLY A 1 134 ? 2.847 -12.689 3.192 1.00 90.06 134 GLY A CA 1
ATOM 914 C C . GLY A 1 134 ? 3.074 -11.553 4.189 1.00 90.06 134 GLY A C 1
ATOM 915 O O . GLY A 1 134 ? 3.916 -10.682 3.993 1.00 90.06 134 GLY A O 1
ATOM 916 N N . GLN A 1 135 ? 2.278 -11.538 5.253 1.00 92.88 135 GLN A N 1
ATOM 917 C CA . GLN A 1 135 ? 2.412 -10.551 6.323 1.00 92.88 135 GLN A CA 1
ATOM 918 C C . GLN A 1 135 ? 3.696 -10.796 7.127 1.00 92.88 135 GLN A C 1
ATOM 920 O O . GLN A 1 135 ? 4.185 -11.927 7.200 1.00 92.88 135 GLN A O 1
ATOM 925 N N . CYS A 1 136 ? 4.239 -9.752 7.751 1.00 91.25 136 CYS A N 1
ATOM 926 C CA . CYS A 1 136 ? 5.336 -9.930 8.693 1.00 91.25 136 CYS A CA 1
ATOM 927 C C . CYS A 1 136 ? 4.890 -10.791 9.880 1.00 91.25 136 CYS A C 1
ATOM 929 O O . CYS A 1 136 ? 3.766 -10.637 10.364 1.00 91.25 136 CYS A O 1
ATOM 931 N N . PRO A 1 137 ? 5.760 -11.684 10.379 1.00 85.38 137 PRO A N 1
ATOM 932 C CA . PRO A 1 137 ? 5.475 -12.422 11.599 1.00 85.38 137 PRO A CA 1
ATOM 933 C C . PRO A 1 137 ? 5.333 -11.450 12.778 1.00 85.38 137 PRO A C 1
ATOM 935 O O . PRO A 1 137 ? 6.027 -10.434 12.849 1.00 85.38 137 PRO A O 1
ATOM 938 N N . SER A 1 138 ? 4.483 -11.794 13.745 1.00 72.12 138 SER A N 1
ATOM 939 C CA . SER A 1 138 ? 4.208 -10.981 14.943 1.00 72.12 138 SER A CA 1
ATOM 940 C C . SER A 1 138 ? 5.450 -10.675 15.797 1.00 72.12 138 SER A C 1
ATOM 942 O O . SER A 1 138 ? 5.433 -9.773 16.629 1.00 72.12 138 SER A O 1
ATOM 944 N N . SER A 1 139 ? 6.563 -11.372 15.559 1.00 69.19 139 SER A N 1
ATOM 945 C CA . SER A 1 139 ? 7.864 -11.145 16.191 1.00 69.19 139 SER A CA 1
ATOM 946 C C . SER A 1 139 ? 8.715 -10.027 15.561 1.00 69.19 139 SER A C 1
ATOM 948 O O . SER A 1 139 ? 9.740 -9.671 16.141 1.00 69.19 139 SER A O 1
ATOM 950 N N . PHE A 1 140 ? 8.327 -9.470 14.405 1.00 61.56 140 PHE A N 1
ATOM 951 C CA . PHE A 1 140 ? 9.124 -8.489 13.644 1.00 61.56 140 PHE A CA 1
ATOM 952 C C . PHE A 1 140 ? 8.643 -7.036 13.745 1.00 61.56 140 PHE A C 1
ATOM 954 O O . PHE A 1 140 ? 9.343 -6.140 13.274 1.00 61.56 140 PHE A O 1
ATOM 961 N N . SER A 1 141 ? 7.511 -6.771 14.400 1.00 54.00 141 SER A N 1
ATOM 962 C CA . SER A 1 141 ? 6.974 -5.416 14.567 1.00 54.00 141 SER A CA 1
ATOM 963 C C . SER A 1 141 ? 7.836 -4.575 15.520 1.00 54.00 141 SER A C 1
ATOM 965 O O . SER A 1 141 ? 7.501 -4.371 16.687 1.00 54.00 141 SER A O 1
ATOM 967 N N . LYS A 1 142 ? 8.955 -4.030 15.032 1.00 55.09 142 LYS A N 1
ATOM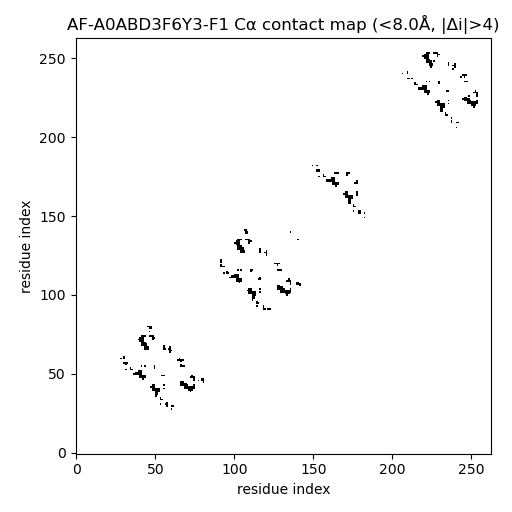 968 C CA . LYS A 1 142 ? 9.643 -2.899 15.671 1.00 55.09 142 LYS A CA 1
ATOM 969 C C . LYS A 1 142 ? 8.838 -1.627 15.409 1.00 55.09 142 LYS A C 1
ATOM 971 O O . LYS A 1 142 ? 9.217 -0.790 14.600 1.00 55.09 142 LYS A O 1
ATOM 976 N N . GLY A 1 143 ? 7.693 -1.516 16.076 1.00 49.31 143 GLY A N 1
ATOM 977 C CA . GLY A 1 143 ? 6.738 -0.446 15.813 1.00 49.31 143 GLY A CA 1
ATOM 978 C C . GLY A 1 143 ? 5.619 -0.297 16.836 1.00 49.31 143 GLY A C 1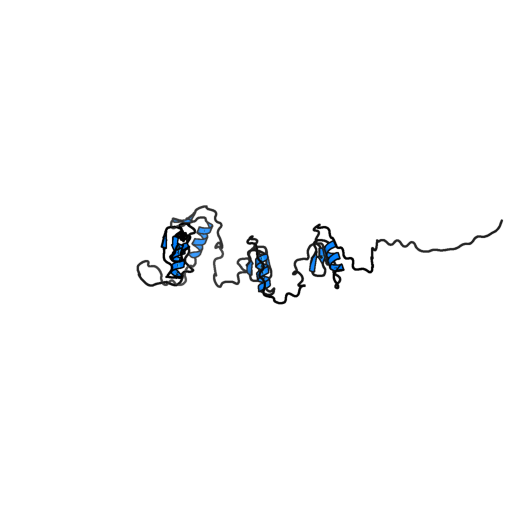
ATOM 979 O O . GLY A 1 143 ? 4.528 0.064 16.435 1.00 49.31 143 GLY A O 1
ATOM 980 N N . SER A 1 144 ? 5.871 -0.582 18.116 1.00 45.78 144 SER A N 1
ATOM 981 C CA . SER A 1 144 ? 5.259 0.095 19.275 1.00 45.78 144 SER A CA 1
ATOM 982 C C . SER A 1 144 ? 5.699 -0.609 20.555 1.00 45.78 144 SER A C 1
ATOM 984 O O . SER A 1 144 ? 5.493 -1.812 20.721 1.00 45.78 144 SER A O 1
ATOM 986 N N . GLU A 1 145 ? 6.272 0.137 21.493 1.00 54.09 145 GLU A N 1
ATOM 987 C CA . GLU A 1 145 ? 6.352 -0.281 22.891 1.00 54.09 145 GLU A CA 1
ATOM 988 C C . GLU A 1 145 ? 4.931 -0.405 23.470 1.00 54.09 145 GLU A C 1
ATOM 990 O O . GLU A 1 145 ? 4.387 0.550 24.004 1.00 54.09 145 GLU A O 1
ATOM 995 N N . ALA A 1 146 ? 4.319 -1.576 23.283 1.00 54.62 146 ALA A N 1
ATOM 996 C CA . ALA A 1 146 ? 3.195 -2.184 24.008 1.00 54.62 146 ALA A CA 1
ATOM 997 C C . ALA A 1 146 ? 2.756 -3.373 23.135 1.00 54.62 146 ALA A C 1
ATOM 999 O O . ALA A 1 146 ? 2.178 -3.188 22.075 1.00 54.62 146 ALA A O 1
ATOM 1000 N N . ARG A 1 147 ? 3.105 -4.620 23.446 1.00 45.00 147 ARG A N 1
ATOM 1001 C CA . ARG A 1 147 ? 2.402 -5.405 24.460 1.00 45.00 147 ARG A CA 1
ATOM 1002 C C . ARG A 1 147 ? 3.327 -6.538 24.910 1.00 45.00 147 ARG A C 1
ATOM 1004 O O . ARG A 1 147 ? 3.638 -7.450 24.148 1.00 45.00 147 ARG A O 1
ATOM 1011 N N . ARG A 1 148 ? 3.798 -6.482 26.156 1.00 48.75 148 ARG A N 1
ATOM 1012 C CA . ARG A 1 148 ? 4.328 -7.674 26.828 1.00 48.75 148 ARG A CA 1
ATOM 1013 C C . ARG A 1 148 ? 3.136 -8.520 27.294 1.00 48.75 148 ARG A C 1
ATOM 1015 O O . ARG A 1 148 ? 2.229 -7.977 27.910 1.00 48.75 148 ARG A O 1
ATOM 1022 N N . LEU A 1 149 ? 3.259 -9.834 27.075 1.00 52.91 149 LEU A N 1
ATOM 1023 C CA . LEU A 1 149 ? 2.681 -10.950 27.846 1.00 52.91 149 LEU A CA 1
ATOM 1024 C C . LEU A 1 149 ? 1.198 -11.309 27.619 1.00 52.91 149 LEU A C 1
ATOM 1026 O O . LEU A 1 149 ? 0.350 -10.998 28.442 1.00 52.91 149 LEU A O 1
ATOM 1030 N N . ASN A 1 150 ? 0.925 -12.122 26.594 1.00 48.03 150 ASN A N 1
ATOM 1031 C CA . ASN A 1 150 ? 0.217 -13.393 26.806 1.00 48.03 150 ASN A CA 1
ATOM 1032 C C . ASN A 1 150 ? 0.442 -14.330 25.609 1.00 48.03 150 ASN A C 1
ATOM 1034 O O . ASN A 1 150 ? -0.040 -14.081 24.506 1.00 48.03 150 ASN A O 1
ATOM 1038 N N . ALA A 1 151 ? 1.200 -15.406 25.810 1.00 52.34 151 ALA A N 1
ATOM 1039 C CA . ALA A 1 151 ? 1.276 -16.482 24.831 1.00 52.34 151 ALA A CA 1
ATOM 1040 C C . ALA A 1 151 ? -0.062 -17.237 24.875 1.00 52.34 151 ALA A C 1
ATOM 1042 O O . ALA A 1 151 ? -0.270 -18.049 25.771 1.00 52.34 151 ALA A O 1
ATOM 1043 N N . GLY A 1 152 ? -0.980 -16.917 23.959 1.00 64.12 152 GLY A N 1
ATOM 1044 C CA . GLY A 1 152 ? -2.286 -17.580 23.867 1.00 64.12 152 GLY A CA 1
ATOM 1045 C C . GLY A 1 152 ? -3.463 -16.691 23.465 1.00 64.12 152 GLY A C 1
ATOM 1046 O O . GLY A 1 152 ? -4.539 -17.227 23.232 1.00 64.12 152 GLY A O 1
ATOM 1047 N N . CYS A 1 153 ? -3.286 -15.370 23.357 1.00 75.12 153 CYS A N 1
ATOM 1048 C CA . CYS A 1 153 ? -4.362 -14.492 22.894 1.00 75.12 153 CYS A CA 1
ATOM 1049 C C . CYS A 1 153 ? -4.428 -14.457 21.360 1.00 75.12 153 CYS A C 1
ATOM 1051 O O . CYS A 1 153 ? -3.381 -14.305 20.724 1.00 75.12 153 CYS A O 1
ATOM 1053 N N . PRO A 1 154 ? -5.623 -14.562 20.757 1.00 77.06 154 PRO A N 1
ATOM 1054 C CA . PRO A 1 154 ? -5.793 -14.316 19.331 1.00 77.06 154 PRO A CA 1
ATOM 1055 C C . PRO A 1 154 ? -5.443 -12.861 18.981 1.00 77.06 154 PRO A C 1
ATOM 1057 O O . PRO A 1 154 ? -5.955 -11.937 19.610 1.00 77.06 154 PRO A O 1
ATOM 1060 N N . ASP A 1 155 ? -4.607 -12.649 17.961 1.00 75.19 155 ASP A N 1
ATOM 1061 C CA . ASP A 1 155 ? -4.313 -11.304 17.427 1.00 75.19 155 ASP A CA 1
ATOM 1062 C C . ASP A 1 155 ? -5.459 -10.771 16.542 1.00 75.19 155 ASP A C 1
ATOM 1064 O O . ASP A 1 155 ? -5.591 -9.566 16.331 1.00 75.19 155 ASP A O 1
ATOM 1068 N N . ALA A 1 156 ? -6.296 -11.673 16.021 1.00 78.25 156 ALA A N 1
ATOM 1069 C CA . ALA A 1 156 ? -7.494 -11.378 15.246 1.00 78.25 156 ALA A CA 1
ATOM 1070 C C . ALA A 1 156 ? -8.463 -12.568 15.300 1.00 78.25 156 ALA A C 1
ATOM 1072 O O . ALA A 1 156 ? -8.037 -13.716 15.445 1.00 78.25 156 ALA A O 1
ATOM 1073 N N . CYS A 1 157 ? -9.753 -12.291 15.122 1.00 86.81 157 CYS A N 1
ATOM 1074 C CA . CYS A 1 157 ? -10.799 -13.300 15.000 1.00 86.81 157 CYS A CA 1
ATOM 1075 C C . CYS A 1 157 ? -11.423 -13.254 13.608 1.00 86.81 157 CYS A C 1
ATOM 1077 O O . CYS A 1 157 ? -11.524 -12.191 12.998 1.00 86.81 157 CYS A O 1
ATOM 1079 N N . LEU A 1 158 ? -11.822 -14.418 13.096 1.00 84.81 158 LEU A N 1
ATOM 1080 C CA . LEU A 1 158 ? -12.650 -14.497 11.897 1.00 84.81 158 LEU A CA 1
ATOM 1081 C C . LEU A 1 158 ? -14.107 -14.212 12.274 1.00 84.81 158 LEU A C 1
ATOM 1083 O O . LEU A 1 158 ? -14.578 -14.674 13.314 1.00 84.81 158 LEU A O 1
ATOM 1087 N N . ASP A 1 159 ? -14.833 -13.530 11.391 1.00 80.56 159 ASP A N 1
ATOM 1088 C CA . ASP A 1 159 ? -16.263 -13.235 11.543 1.00 80.56 159 ASP A CA 1
ATOM 1089 C C . ASP A 1 159 ? -17.133 -14.447 11.173 1.00 80.56 159 ASP A C 1
ATOM 1091 O O . ASP A 1 159 ? -17.950 -14.421 10.251 1.00 80.56 159 ASP A O 1
ATOM 1095 N N . VAL A 1 160 ? -16.925 -15.555 11.879 1.00 87.62 160 VAL A N 1
ATOM 1096 C CA . VAL A 1 160 ? -17.788 -16.738 11.817 1.00 87.62 160 VAL A CA 1
ATOM 1097 C C . VAL A 1 160 ? -18.748 -16.656 12.996 1.00 87.62 160 VAL A C 1
ATOM 1099 O O . VAL A 1 160 ? -18.294 -16.551 14.129 1.00 87.62 160 VAL A O 1
ATOM 1102 N N . TYR A 1 161 ? -20.058 -16.656 12.747 1.00 88.56 161 TYR A N 1
ATOM 1103 C CA . TYR A 1 161 ? -21.058 -16.531 13.810 1.00 88.56 161 TYR A CA 1
ATOM 1104 C C . TYR A 1 161 ? -21.451 -17.912 14.352 1.00 88.56 161 TYR A C 1
ATOM 1106 O O . TYR A 1 161 ? -22.242 -18.630 13.740 1.00 88.56 161 TYR A O 1
ATOM 1114 N N . GLU A 1 162 ? -20.877 -18.263 15.499 1.00 92.62 162 GLU A N 1
ATOM 1115 C CA . GLU A 1 162 ? -21.159 -19.461 16.295 1.00 92.62 162 GLU A CA 1
ATOM 1116 C C . GLU A 1 162 ? -21.215 -19.031 17.769 1.00 92.62 162 GLU A C 1
ATOM 1118 O O . GLU A 1 162 ? -20.196 -19.081 18.461 1.00 92.62 162 GLU A O 1
ATOM 1123 N N . PRO A 1 163 ? -22.363 -18.514 18.244 1.00 93.44 163 PRO A N 1
ATOM 1124 C CA . PRO A 1 163 ? -22.405 -17.750 19.480 1.00 93.44 163 PRO A CA 1
ATOM 1125 C C . PRO A 1 163 ? -22.100 -18.600 20.715 1.00 93.44 163 PRO A C 1
ATOM 1127 O O . PRO A 1 163 ? -22.563 -19.735 20.846 1.00 93.44 163 PRO A O 1
ATOM 1130 N N . VAL A 1 164 ? -21.348 -18.011 21.642 1.00 93.81 164 VAL A N 1
ATOM 1131 C CA . VAL A 1 164 ? -20.995 -18.595 22.945 1.00 93.81 164 VAL A CA 1
ATOM 1132 C C . VAL A 1 164 ? -21.299 -17.596 24.057 1.00 93.81 164 VAL A C 1
ATOM 1134 O O . VAL A 1 164 ? -21.355 -16.395 23.811 1.00 93.81 164 VAL A O 1
ATOM 1137 N N . THR A 1 165 ? -21.493 -18.069 25.285 1.00 93.44 165 THR A N 1
ATOM 1138 C CA . THR A 1 165 ? -21.792 -17.213 26.443 1.00 93.44 165 THR A CA 1
ATOM 1139 C C . THR A 1 165 ? -20.718 -17.387 27.513 1.00 93.44 165 THR A C 1
ATOM 1141 O O . THR A 1 165 ? -20.304 -18.517 27.774 1.00 93.44 165 THR A O 1
ATOM 1144 N N . ASP A 1 166 ? -20.263 -16.294 28.129 1.00 88.50 166 ASP A N 1
ATOM 1145 C CA . ASP A 1 166 ? -19.337 -16.357 29.266 1.00 88.50 166 ASP A CA 1
ATOM 1146 C C . ASP A 1 166 ? -20.033 -16.731 30.592 1.00 88.50 166 ASP A C 1
ATOM 1148 O O . ASP A 1 166 ? -21.252 -16.908 30.670 1.00 88.50 166 ASP A O 1
ATOM 1152 N N . GLU A 1 167 ? -19.248 -16.835 31.669 1.00 89.38 167 GLU A N 1
ATOM 1153 C CA . GLU A 1 167 ? -19.744 -17.150 33.018 1.00 89.38 167 GLU A CA 1
ATOM 1154 C C . GLU A 1 167 ? -20.690 -16.078 33.595 1.00 89.38 167 GLU A C 1
ATOM 1156 O O . GLU A 1 167 ? -21.457 -16.367 34.515 1.00 89.38 167 GLU A O 1
ATOM 1161 N N . ASN A 1 168 ? -20.668 -14.856 33.052 1.00 87.75 168 ASN A N 1
ATOM 1162 C CA . ASN A 1 168 ? -21.507 -13.733 33.470 1.00 87.75 168 ASN A CA 1
ATOM 1163 C C . ASN A 1 168 ? -22.778 -13.585 32.615 1.00 87.75 168 ASN A C 1
ATOM 1165 O O . ASN A 1 168 ? -23.590 -12.697 32.880 1.00 87.75 168 ASN A O 1
ATOM 1169 N N . GLY A 1 169 ? -22.975 -14.444 31.611 1.00 87.00 169 GLY A N 1
ATOM 1170 C CA . GLY A 1 169 ? -24.127 -14.388 30.714 1.00 87.00 169 GLY A CA 1
ATOM 1171 C C . GLY A 1 169 ? -23.955 -13.452 29.511 1.00 87.00 169 GLY A C 1
ATOM 1172 O O . GLY A 1 169 ? -24.943 -13.156 28.840 1.00 87.00 169 GLY A O 1
ATOM 1173 N N . VAL A 1 170 ? -22.742 -12.972 29.230 1.00 90.12 170 VAL A N 1
ATOM 1174 C CA . VAL A 1 170 ? -22.427 -12.140 28.059 1.00 90.12 170 VAL A CA 1
ATOM 1175 C C . VAL A 1 170 ? -22.255 -13.038 26.835 1.00 90.12 170 VAL A C 1
ATOM 1177 O O . VAL A 1 170 ? -21.460 -13.975 26.858 1.00 90.12 170 VAL A O 1
ATOM 1180 N N . GLU A 1 171 ? -23.009 -12.768 25.767 1.00 93.31 171 GLU A N 1
ATOM 1181 C CA . GLU A 1 171 ? -22.920 -13.498 24.496 1.00 93.31 171 GLU A CA 1
ATOM 1182 C C . GLU A 1 171 ? -21.844 -12.897 23.578 1.00 93.31 171 GLU A C 1
ATOM 1184 O O . GLU A 1 171 ? -21.741 -11.680 23.426 1.00 93.31 171 GLU A O 1
ATOM 1189 N N . TYR A 1 172 ? -21.071 -13.766 22.933 1.00 92.19 172 TYR A N 1
ATOM 1190 C CA . TYR A 1 172 ? -20.011 -13.435 21.990 1.00 92.19 172 TYR A CA 1
ATOM 1191 C C . TYR A 1 172 ? -20.287 -14.091 20.645 1.00 92.19 172 TYR A C 1
ATOM 1193 O O . TYR A 1 172 ? -20.784 -15.213 20.588 1.00 92.19 172 TYR A O 1
ATOM 1201 N N . SER A 1 173 ? -19.899 -13.421 19.558 1.00 93.44 173 SER A N 1
ATOM 1202 C CA . SER A 1 173 ? -20.122 -13.892 18.184 1.00 93.44 173 SER A CA 1
ATOM 1203 C C . SER A 1 173 ? -19.478 -15.246 17.886 1.00 93.44 173 SER A C 1
ATOM 1205 O O . SER A 1 173 ? -19.994 -15.991 17.057 1.00 93.44 173 SER A O 1
ATOM 1207 N N . ASN A 1 174 ? -18.344 -15.542 18.527 1.00 89.94 174 ASN A N 1
ATOM 1208 C CA . ASN A 1 174 ? -17.695 -16.849 18.508 1.00 89.94 174 ASN A CA 1
ATOM 1209 C C . ASN A 1 174 ? -16.696 -17.013 19.658 1.00 89.94 174 ASN A C 1
ATOM 1211 O O . ASN A 1 174 ? -16.351 -16.059 20.357 1.00 89.94 174 ASN A O 1
ATOM 1215 N N . GLU A 1 175 ? -16.198 -18.241 19.796 1.00 89.69 175 GLU A N 1
ATOM 1216 C CA . GLU A 1 175 ? -15.184 -18.650 20.769 1.00 89.69 175 GLU A CA 1
ATOM 1217 C C . GLU A 1 175 ? -13.913 -17.781 20.729 1.00 89.69 175 GLU A C 1
ATOM 1219 O O . GLU A 1 175 ? -13.341 -17.478 21.772 1.00 89.69 175 GLU A O 1
ATOM 1224 N N . CYS A 1 176 ? -13.482 -17.317 19.550 1.00 91.88 176 CYS A N 1
ATOM 1225 C CA . CYS A 1 176 ? -12.312 -16.442 19.448 1.00 91.88 176 CYS A CA 1
ATOM 1226 C C . CYS A 1 176 ? -12.567 -15.084 20.117 1.00 91.88 176 CYS A C 1
ATOM 1228 O O . CYS A 1 176 ? -11.717 -14.604 20.869 1.00 91.88 176 CYS A O 1
ATOM 1230 N N . TYR A 1 177 ? -13.746 -14.486 19.907 1.00 90.38 177 TYR A N 1
ATOM 1231 C CA . TYR A 1 177 ? -14.129 -13.238 20.575 1.00 90.38 177 TYR A CA 1
ATOM 1232 C C . TYR A 1 177 ? -14.303 -13.408 22.089 1.00 90.38 177 TYR A C 1
ATOM 1234 O O . TYR A 1 177 ? -13.936 -12.505 22.842 1.00 90.38 177 TYR A O 1
ATOM 1242 N N . LEU A 1 178 ? -14.781 -14.570 22.547 1.00 89.69 178 LEU A N 1
ATOM 1243 C CA . LEU A 1 178 ? -14.818 -14.911 23.972 1.00 89.69 178 LEU A CA 1
ATOM 1244 C C . LEU A 1 178 ? -13.401 -14.990 24.571 1.00 89.69 178 LEU A C 1
ATOM 1246 O O . LEU A 1 178 ? -13.118 -14.352 25.585 1.00 89.69 178 LEU A O 1
ATOM 1250 N N . GLN A 1 179 ? -12.478 -15.710 23.926 1.00 87.00 179 GLN A N 1
ATOM 1251 C CA . GLN A 1 179 ? -11.081 -15.831 24.372 1.00 87.00 179 GLN A CA 1
ATOM 1252 C C . GLN A 1 179 ? -10.346 -14.485 24.361 1.00 87.00 179 GLN A C 1
ATOM 1254 O O . GLN A 1 179 ? -9.568 -14.182 25.267 1.00 87.00 179 GLN A O 1
ATOM 1259 N N . MET A 1 180 ? -10.624 -13.646 23.362 1.00 84.56 180 MET A N 1
ATOM 1260 C CA . MET A 1 180 ? -10.076 -12.296 23.266 1.00 84.56 180 MET A CA 1
ATOM 1261 C C . MET A 1 180 ? -10.530 -11.412 24.435 1.00 84.56 180 MET A C 1
ATOM 1263 O O . MET A 1 180 ? -9.706 -10.698 25.003 1.00 84.56 180 MET A O 1
ATOM 1267 N N . ALA A 1 181 ? -11.794 -11.508 24.854 1.00 83.56 181 ALA A N 1
ATOM 1268 C CA . ALA A 1 181 ? -12.302 -10.782 26.019 1.00 83.56 181 ALA A CA 1
ATOM 1269 C C . ALA A 1 181 ? -11.708 -11.298 27.345 1.00 83.56 181 ALA A C 1
ATOM 1271 O O . ALA A 1 181 ? -11.367 -10.521 28.236 1.00 83.56 181 ALA A O 1
ATOM 1272 N N . GLN A 1 182 ? -11.510 -12.612 27.477 1.00 82.75 182 GLN A N 1
ATOM 1273 C CA . GLN A 1 182 ? -10.870 -13.213 28.656 1.00 82.75 182 GLN A CA 1
ATOM 1274 C C . GLN A 1 182 ? -9.389 -12.821 28.797 1.00 82.75 182 GLN A C 1
ATOM 1276 O O . GLN A 1 182 ? -8.858 -12.756 29.909 1.00 82.75 182 GLN A O 1
ATOM 1281 N N . CYS A 1 183 ? -8.722 -12.505 27.685 1.00 77.44 183 CYS A N 1
ATOM 1282 C CA . CYS A 1 183 ? -7.338 -12.041 27.674 1.00 77.44 183 CYS A CA 1
ATOM 1283 C C . CYS A 1 183 ? -7.124 -10.680 28.351 1.00 77.44 183 CYS A C 1
ATOM 1285 O O . CYS A 1 183 ? -6.018 -10.411 28.822 1.00 77.44 183 CYS A O 1
ATOM 1287 N N . GLU A 1 184 ? -8.154 -9.841 28.450 1.00 64.81 184 GLU A N 1
ATOM 1288 C CA . GLU A 1 184 ? -8.071 -8.540 29.126 1.00 64.81 184 GLU A CA 1
ATOM 1289 C C . GLU A 1 184 ? -8.173 -8.664 30.656 1.00 64.81 184 GLU A C 1
ATOM 1291 O O . GLU A 1 184 ? -7.704 -7.787 31.376 1.00 64.81 184 GLU A O 1
ATOM 1296 N N . ASN A 1 185 ? -8.682 -9.793 31.165 1.00 59.25 185 ASN A N 1
ATOM 1297 C CA . ASN A 1 185 ? -8.886 -10.038 32.598 1.00 59.25 185 ASN A CA 1
ATOM 1298 C C . ASN A 1 185 ? -7.743 -10.813 33.283 1.00 59.25 185 ASN A C 1
ATOM 1300 O O . ASN A 1 185 ? -7.705 -10.902 34.508 1.00 59.25 185 ASN A O 1
ATOM 1304 N N . ASN A 1 186 ? -6.777 -11.346 32.525 1.00 54.62 186 ASN A N 1
ATOM 1305 C CA . ASN A 1 186 ? -5.607 -12.054 33.066 1.00 54.62 186 ASN A CA 1
ATOM 1306 C C . ASN A 1 186 ? -4.386 -11.149 33.321 1.00 54.62 186 ASN A C 1
ATOM 1308 O O . ASN A 1 186 ? -3.278 -11.639 33.546 1.00 54.62 186 ASN A O 1
ATOM 1312 N N . THR A 1 187 ? -4.561 -9.827 33.367 1.00 53.00 187 THR A N 1
ATOM 1313 C CA . THR A 1 187 ? -3.591 -8.925 34.008 1.00 53.00 187 THR A CA 1
ATOM 1314 C C . THR A 1 187 ? -3.857 -8.872 35.513 1.00 53.00 187 THR A C 1
ATOM 1316 O O . THR A 1 187 ? -4.236 -7.846 36.074 1.00 53.00 187 THR A O 1
ATOM 1319 N N . GLY A 1 188 ? -3.702 -10.015 36.178 1.00 44.38 188 GLY A N 1
ATOM 1320 C CA . GLY A 1 188 ? -3.844 -10.130 37.622 1.00 44.38 188 GLY A CA 1
ATOM 1321 C C . GLY A 1 188 ? -2.656 -9.515 38.365 1.00 44.38 188 GLY A C 1
ATOM 1322 O O . GLY A 1 188 ? -1.569 -10.079 38.387 1.00 44.38 188 GLY A O 1
ATOM 1323 N N . SER A 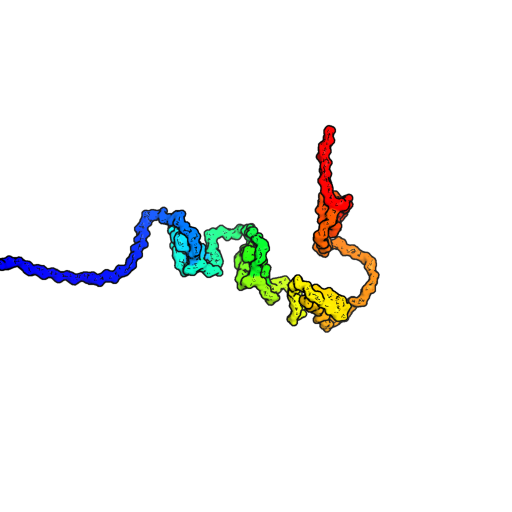1 189 ? -2.918 -8.398 39.042 1.00 40.66 189 SER A N 1
ATOM 1324 C CA . SER A 1 189 ? -2.403 -8.080 40.378 1.00 40.66 189 SER A CA 1
ATOM 1325 C C . SER A 1 189 ? -0.880 -8.090 40.606 1.00 40.66 189 SER A C 1
ATOM 1327 O O . SER A 1 189 ? -0.298 -9.055 41.099 1.00 40.66 189 SER A O 1
ATOM 1329 N N . SER A 1 190 ? -0.293 -6.896 40.552 1.00 42.34 190 SER A N 1
ATOM 1330 C CA . SER A 1 190 ? 0.399 -6.402 41.748 1.00 42.34 190 SER A CA 1
ATOM 1331 C C . SER A 1 190 ? 0.095 -4.916 41.942 1.00 42.34 190 SER A C 1
ATOM 1333 O O . SER A 1 190 ? 0.630 -4.074 41.226 1.00 42.34 190 SER A O 1
ATOM 1335 N N . ASN A 1 191 ? -0.748 -4.658 42.946 1.00 40.97 191 ASN A N 1
ATOM 1336 C CA . ASN A 1 191 ? -1.213 -3.380 43.494 1.00 40.97 191 ASN A CA 1
ATOM 1337 C C . ASN A 1 191 ? -2.332 -2.658 42.734 1.00 40.97 191 ASN A C 1
ATOM 1339 O O . ASN A 1 191 ? -2.125 -1.690 42.010 1.00 40.97 191 ASN A O 1
ATOM 1343 N N . GLU A 1 192 ? -3.552 -3.078 43.061 1.00 42.53 192 GLU A N 1
ATOM 1344 C CA . GLU A 1 192 ? -4.684 -2.173 43.239 1.00 42.53 192 GLU A CA 1
ATOM 1345 C C . GLU A 1 192 ? -4.283 -0.950 44.079 1.00 42.53 192 GLU A C 1
ATOM 1347 O O . GLU A 1 192 ? -3.788 -1.078 45.200 1.00 42.53 192 GLU A O 1
ATOM 1352 N N . THR A 1 193 ? -4.632 0.244 43.614 1.00 36.41 193 THR A N 1
ATOM 1353 C CA . THR A 1 193 ? -5.451 1.103 44.468 1.00 36.41 193 THR A CA 1
ATOM 1354 C C . THR A 1 193 ? -6.491 1.801 43.607 1.00 36.41 193 THR A C 1
ATOM 1356 O O . THR A 1 193 ? -6.235 2.851 43.030 1.00 36.41 193 THR A O 1
ATOM 1359 N N . SER A 1 194 ? -7.678 1.193 43.639 1.00 42.75 194 SER A N 1
ATOM 1360 C CA . SER A 1 194 ? -8.995 1.791 43.457 1.00 42.75 194 SER A CA 1
ATOM 1361 C C . SER A 1 194 ? -9.360 2.225 42.045 1.00 42.75 194 SER A C 1
ATOM 1363 O O . SER A 1 194 ? -8.890 3.250 41.571 1.00 42.75 194 SER A O 1
ATOM 1365 N N . LEU A 1 195 ? -10.325 1.515 41.455 1.00 38.16 195 LEU A N 1
ATOM 1366 C CA . LEU A 1 195 ? -11.555 2.123 40.939 1.00 38.16 195 LEU A CA 1
ATOM 1367 C C . LEU A 1 195 ? -12.666 1.065 40.911 1.00 38.16 195 LEU A C 1
ATOM 1369 O O . LEU A 1 195 ? -13.007 0.495 39.882 1.00 38.16 195 LEU A O 1
ATOM 1373 N N . ALA A 1 196 ? -13.280 0.857 42.071 1.00 37.22 196 ALA A N 1
ATOM 1374 C CA . ALA A 1 196 ? -14.698 0.547 42.130 1.00 37.22 196 ALA A CA 1
ATOM 1375 C C . ALA A 1 196 ? -15.382 1.739 42.796 1.00 37.22 196 ALA A C 1
ATOM 1377 O O . ALA A 1 196 ? -15.171 1.975 43.983 1.00 37.22 196 ALA A O 1
ATOM 1378 N N . SER A 1 197 ? -16.156 2.504 42.026 1.00 41.16 197 SER A N 1
ATOM 1379 C CA . SER A 1 197 ? -17.444 3.088 42.432 1.00 41.16 197 SER A CA 1
ATOM 1380 C C . SER A 1 197 ? -17.989 3.962 41.307 1.00 41.16 197 SER A C 1
ATOM 1382 O O . SER A 1 197 ? -17.498 5.050 41.025 1.00 41.16 197 SER A O 1
ATOM 1384 N N . SER A 1 198 ? -19.049 3.464 40.688 1.00 48.88 198 SER A N 1
ATOM 1385 C CA . SER A 1 198 ? -20.033 4.229 39.938 1.00 48.88 198 SER A CA 1
ATOM 1386 C C . SER A 1 198 ? -20.638 5.369 40.768 1.00 48.88 198 SER A C 1
ATOM 1388 O O . SER A 1 198 ? -20.974 5.158 41.934 1.00 48.88 198 SER A O 1
ATOM 1390 N N . SER A 1 199 ? -20.924 6.485 40.087 1.00 36.62 199 SER A N 1
ATOM 1391 C CA . SER A 1 199 ? -21.977 7.492 40.344 1.00 36.62 199 SER A CA 1
ATOM 1392 C C . SER A 1 199 ? -21.487 8.920 40.608 1.00 36.62 199 SER A C 1
ATOM 1394 O O . SER A 1 199 ? -20.778 9.188 41.569 1.00 36.62 199 SER A O 1
ATOM 1396 N N . ALA A 1 200 ? -22.021 9.822 39.776 1.00 41.09 200 ALA A N 1
ATOM 1397 C CA . ALA A 1 200 ? -22.197 11.261 39.971 1.00 41.09 200 ALA A CA 1
ATOM 1398 C C . ALA A 1 200 ? -20.940 12.137 40.120 1.00 41.09 200 ALA A C 1
ATOM 1400 O O . ALA A 1 200 ? -20.528 12.449 41.231 1.00 41.09 200 ALA A O 1
ATOM 1401 N N . VAL A 1 201 ? -20.468 12.686 38.994 1.00 37.84 201 VAL A N 1
ATOM 1402 C CA . VAL A 1 201 ? -20.042 14.095 38.923 1.00 37.84 201 VAL A CA 1
ATOM 1403 C C . VAL A 1 201 ? -20.474 14.700 37.580 1.00 37.84 201 VAL A C 1
ATOM 1405 O O . VAL A 1 201 ? -20.107 14.215 36.513 1.00 37.84 201 VAL A O 1
ATOM 1408 N N . GLU A 1 202 ? -21.307 15.737 37.637 1.00 46.81 202 GLU A N 1
ATOM 1409 C CA . GLU A 1 202 ? -21.514 16.678 36.533 1.00 46.81 202 GLU A CA 1
ATOM 1410 C C . GLU A 1 202 ? -20.260 17.559 36.361 1.00 46.81 202 GLU A C 1
ATOM 1412 O O . GLU A 1 202 ? -19.617 17.900 37.353 1.00 46.81 202 GLU A O 1
ATOM 1417 N N . SER A 1 203 ? -20.001 17.998 35.118 1.00 56.31 203 SER A N 1
ATOM 1418 C CA . SER A 1 203 ? -19.010 19.012 34.672 1.00 56.31 203 SER A CA 1
ATOM 1419 C C . SER A 1 203 ? -17.530 18.601 34.812 1.00 56.31 203 SER A C 1
ATOM 1421 O O . SER A 1 203 ? -17.082 18.207 35.875 1.00 56.31 203 SER A O 1
ATOM 1423 N N . GLU A 1 204 ? -16.694 18.605 33.770 1.00 48.00 204 GLU A N 1
ATOM 1424 C CA . GLU A 1 204 ? -16.381 19.705 32.851 1.00 48.00 204 GLU A CA 1
ATOM 1425 C C . GLU A 1 204 ? -15.888 19.170 31.481 1.00 48.00 204 GLU A C 1
ATOM 1427 O O . GLU A 1 204 ? -15.047 18.284 31.416 1.00 48.00 204 GLU A O 1
ATOM 1432 N N . ARG A 1 205 ? -16.407 19.756 30.393 1.00 52.12 205 ARG A N 1
ATOM 1433 C CA . ARG A 1 205 ? -15.833 19.903 29.034 1.00 52.12 205 ARG A CA 1
ATOM 1434 C C . ARG A 1 205 ? -14.537 19.130 28.690 1.00 52.12 205 ARG A C 1
ATOM 1436 O O . ARG A 1 205 ? -13.459 19.716 28.713 1.00 52.12 205 ARG A O 1
ATOM 1443 N N . ASP A 1 206 ? -14.675 17.943 28.099 1.00 48.53 206 ASP A N 1
ATOM 1444 C CA . ASP A 1 206 ? -13.698 17.432 27.119 1.00 48.53 206 ASP A CA 1
ATOM 1445 C C . ASP A 1 206 ? -14.098 17.883 25.704 1.00 48.53 206 ASP A C 1
ATOM 1447 O O . ASP A 1 206 ? -14.554 17.128 24.847 1.00 48.53 206 ASP A O 1
ATOM 1451 N N . SER A 1 207 ? -13.964 19.191 25.478 1.00 56.78 207 SER A N 1
ATOM 1452 C CA . SER A 1 207 ? -14.261 19.871 24.214 1.00 56.78 207 SER A CA 1
ATOM 1453 C C . SER A 1 207 ? -13.005 20.002 23.345 1.00 56.78 207 SER A C 1
ATOM 1455 O O . SER A 1 207 ? -12.615 21.118 23.003 1.00 56.78 207 SER A O 1
ATOM 1457 N N . ALA A 1 208 ? -12.335 18.893 23.017 1.00 60.56 208 ALA A N 1
ATOM 1458 C CA . ALA A 1 208 ? -11.153 18.966 22.146 1.00 60.56 208 ALA A CA 1
ATOM 1459 C C . ALA A 1 208 ? -10.870 17.749 21.254 1.00 60.56 208 ALA A C 1
ATOM 1461 O O . ALA A 1 208 ? -10.012 17.863 20.383 1.00 60.56 208 ALA A O 1
ATOM 1462 N N . ASN A 1 209 ? -11.552 16.607 21.411 1.00 75.19 209 ASN A N 1
ATOM 1463 C CA . ASN A 1 209 ? -11.285 15.453 20.547 1.00 75.19 209 ASN A CA 1
ATOM 1464 C C . ASN A 1 209 ? -12.453 15.142 19.607 1.00 75.19 209 ASN A C 1
ATOM 1466 O O . ASN A 1 209 ? -13.205 14.187 19.791 1.00 75.19 209 ASN A O 1
ATOM 1470 N N . CYS A 1 210 ? -12.587 15.975 18.576 1.00 82.75 210 CYS A N 1
ATOM 1471 C CA . CYS A 1 210 ? -13.532 15.753 17.483 1.00 82.75 210 CYS A CA 1
ATOM 1472 C C . CYS A 1 210 ? -13.107 14.603 16.557 1.00 82.75 210 CYS A C 1
ATOM 1474 O O . CYS A 1 210 ? -13.930 14.108 15.793 1.00 82.75 210 CYS A O 1
ATOM 1476 N N . ASP A 1 211 ? -11.838 14.189 16.609 1.00 79.94 211 ASP A N 1
ATOM 1477 C CA . ASP A 1 211 ? -11.265 13.176 15.720 1.00 79.94 211 ASP A CA 1
ATOM 1478 C C . ASP A 1 211 ? -11.468 11.740 16.226 1.00 79.94 211 ASP A C 1
ATOM 1480 O O . ASP A 1 211 ? -11.397 10.804 15.438 1.00 79.94 211 ASP A O 1
ATOM 1484 N N . ASN A 1 212 ? -11.785 11.558 17.513 1.00 82.62 212 ASN A N 1
ATOM 1485 C CA . ASN A 1 212 ? -12.069 10.247 18.109 1.00 82.62 212 ASN A CA 1
ATOM 1486 C C . ASN A 1 212 ? -13.572 9.926 18.208 1.00 82.62 212 ASN A C 1
ATOM 1488 O O . ASN A 1 212 ? -13.978 9.000 18.910 1.00 82.62 212 ASN A O 1
ATOM 1492 N N . LYS A 1 213 ? -14.424 10.707 17.535 1.00 85.19 213 LYS A N 1
ATOM 1493 C CA . LYS A 1 213 ? -15.854 10.407 17.422 1.00 85.19 213 LYS A CA 1
ATOM 1494 C C . LYS A 1 213 ? -16.069 9.397 16.295 1.00 85.19 213 LYS A C 1
ATOM 1496 O O . LYS A 1 213 ? -15.741 9.663 15.142 1.00 85.19 213 LYS A O 1
ATOM 1501 N N . VAL A 1 214 ? -16.636 8.244 16.638 1.00 87.81 214 VAL A N 1
ATOM 1502 C CA . VAL A 1 214 ? -16.998 7.185 15.688 1.00 87.81 214 VAL A CA 1
ATOM 1503 C C . VAL A 1 214 ? -18.490 7.288 15.385 1.00 87.81 214 VAL A C 1
ATOM 1505 O O . VAL A 1 214 ? -19.306 7.284 16.304 1.00 87.81 214 VAL A O 1
ATOM 1508 N N . CYS A 1 215 ? -18.840 7.370 14.102 1.00 90.06 215 CYS A N 1
ATOM 1509 C CA . CYS A 1 215 ? -20.226 7.381 13.637 1.00 90.06 215 CYS A CA 1
ATOM 1510 C C . CYS A 1 215 ? -20.600 6.043 13.002 1.00 90.06 215 CYS A C 1
ATOM 1512 O O . CYS A 1 215 ? -19.768 5.400 12.359 1.00 90.06 215 CYS A O 1
ATOM 1514 N N . THR A 1 216 ? -21.867 5.646 13.138 1.00 87.50 216 THR A N 1
ATOM 1515 C CA . THR A 1 216 ? -22.421 4.554 12.333 1.00 87.50 216 THR A CA 1
ATOM 1516 C C . THR A 1 216 ? -22.526 4.987 10.869 1.00 87.50 216 THR A C 1
ATOM 1518 O O . THR A 1 216 ? -22.533 6.180 10.549 1.00 87.50 216 THR A O 1
ATOM 1521 N N . MET A 1 217 ? -22.593 4.012 9.962 1.00 87.44 217 MET A N 1
ATOM 1522 C CA . MET A 1 217 ? -22.738 4.254 8.519 1.00 87.44 217 MET A CA 1
ATOM 1523 C C . MET A 1 217 ? -24.208 4.302 8.072 1.00 87.44 217 MET A C 1
ATOM 1525 O O . MET A 1 217 ? -24.491 4.209 6.878 1.00 87.44 217 MET A O 1
ATOM 1529 N N . ASP A 1 218 ? -25.142 4.448 9.016 1.00 88.50 218 ASP A N 1
ATOM 1530 C CA . ASP A 1 218 ? -26.562 4.597 8.712 1.00 88.50 218 ASP A CA 1
ATOM 1531 C C . ASP A 1 218 ? -26.783 5.902 7.947 1.00 88.50 218 ASP A C 1
ATOM 1533 O O . ASP A 1 218 ? -26.293 6.964 8.344 1.00 88.50 218 ASP A O 1
ATOM 1537 N N . TYR A 1 219 ? -27.493 5.810 6.824 1.00 92.56 219 TYR A N 1
ATOM 1538 C CA . TYR A 1 219 ? -27.775 6.956 5.971 1.00 92.56 219 TYR A CA 1
ATOM 1539 C C . TYR A 1 219 ? -29.115 7.586 6.364 1.00 92.56 219 TYR A C 1
ATOM 1541 O O . TYR A 1 219 ? -30.173 7.118 5.947 1.00 92.56 219 TYR A O 1
ATOM 1549 N N . ASP A 1 220 ? -29.041 8.652 7.160 1.00 95.62 220 ASP A N 1
ATOM 1550 C CA . ASP A 1 220 ? -30.163 9.496 7.588 1.00 95.62 220 ASP A CA 1
ATOM 1551 C C . ASP A 1 220 ? -29.749 10.973 7.447 1.00 95.62 220 ASP A C 1
ATOM 1553 O O . ASP A 1 220 ? -29.287 11.596 8.409 1.00 95.62 220 ASP A O 1
ATOM 1557 N N . PRO A 1 221 ? -29.759 11.513 6.214 1.00 96.75 221 PRO A N 1
ATOM 1558 C CA . PRO A 1 221 ? -29.017 12.719 5.887 1.00 96.75 221 PRO A CA 1
ATOM 1559 C C . PRO A 1 221 ? -29.567 13.961 6.591 1.00 96.75 221 PRO A C 1
ATOM 1561 O O . PRO A 1 221 ? -30.775 14.121 6.752 1.00 96.75 221 PRO A O 1
ATOM 1564 N N . VAL A 1 222 ? -28.673 14.890 6.931 1.00 97.31 222 VAL A N 1
ATOM 1565 C CA . VAL A 1 222 ? -29.017 16.202 7.499 1.00 97.31 222 VAL A CA 1
ATOM 1566 C C . VAL A 1 222 ? -28.294 17.316 6.750 1.00 97.31 222 VAL A C 1
ATOM 1568 O O . VAL A 1 222 ? -27.148 17.153 6.326 1.00 97.31 222 VAL A O 1
ATOM 1571 N N . CYS A 1 223 ? -28.946 18.463 6.594 1.00 97.44 223 CYS A N 1
ATOM 1572 C CA . CYS A 1 223 ? -28.348 19.638 5.977 1.00 97.44 223 CYS A CA 1
ATOM 1573 C C . CYS A 1 223 ? -27.701 20.514 7.051 1.00 97.44 223 CYS A C 1
ATOM 1575 O O . CYS A 1 223 ? -28.367 20.886 8.019 1.00 97.44 223 CYS A O 1
ATOM 1577 N N . GLY A 1 224 ? -26.422 20.849 6.891 1.00 96.88 224 GLY A N 1
ATOM 1578 C CA . GLY A 1 224 ? -25.724 21.818 7.734 1.00 96.88 224 GLY A CA 1
ATOM 1579 C C . GLY A 1 224 ? -25.986 23.268 7.313 1.00 96.88 224 GLY A C 1
ATOM 1580 O O . GLY A 1 224 ? -26.401 23.551 6.190 1.00 96.88 224 GLY A O 1
ATOM 1581 N N . SER A 1 225 ? -25.740 24.214 8.220 1.00 95.81 225 SER A N 1
ATOM 1582 C CA . SER A 1 225 ? -25.813 25.662 7.964 1.00 95.81 225 SER A CA 1
ATOM 1583 C C . SER A 1 225 ? -24.765 26.147 6.958 1.00 95.81 225 SER A C 1
ATOM 1585 O O . SER A 1 225 ? -24.913 27.224 6.387 1.00 95.81 225 SER A O 1
ATOM 1587 N N . ASP A 1 226 ? -23.734 25.340 6.723 1.00 95.06 226 ASP A N 1
ATOM 1588 C CA . ASP A 1 226 ? -22.712 25.485 5.688 1.00 95.06 226 ASP A CA 1
ATOM 1589 C C . ASP A 1 226 ? -23.188 25.039 4.291 1.00 95.06 226 ASP A C 1
ATOM 1591 O O . ASP A 1 226 ? -22.446 25.155 3.316 1.00 95.06 226 ASP A O 1
ATOM 1595 N N . GLY A 1 227 ? -24.422 24.534 4.171 1.00 94.50 227 GLY A N 1
ATOM 1596 C CA . GLY A 1 227 ? -24.976 24.014 2.922 1.00 94.50 227 GLY A CA 1
ATOM 1597 C C . GLY A 1 227 ? -24.441 22.631 2.538 1.00 94.50 227 GLY A C 1
ATOM 1598 O O . GLY A 1 227 ? -24.673 22.180 1.413 1.00 94.50 227 GLY A O 1
ATOM 1599 N N . VAL A 1 228 ? -23.742 21.944 3.447 1.00 95.44 228 VAL A N 1
ATOM 1600 C CA . VAL A 1 228 ? -23.232 20.587 3.235 1.00 95.44 228 VAL A CA 1
ATOM 1601 C C . VAL A 1 228 ? -24.258 19.565 3.718 1.00 95.44 228 VAL A C 1
ATOM 1603 O O . VAL A 1 228 ? -24.836 19.68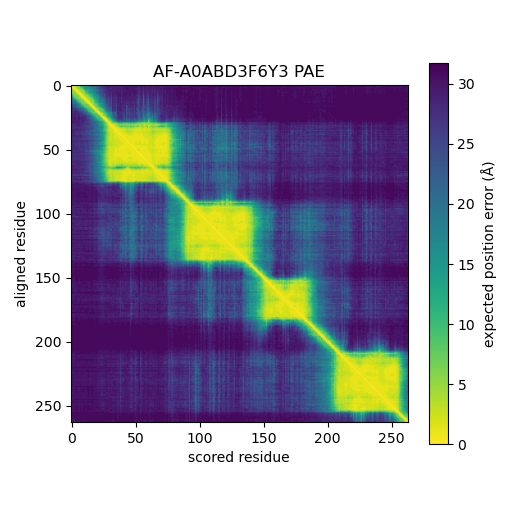0 4.797 1.00 95.44 228 VAL A O 1
ATOM 1606 N N . THR A 1 229 ? -24.489 18.533 2.906 1.00 96.69 229 THR A N 1
ATOM 1607 C CA . THR A 1 229 ? -25.273 17.368 3.331 1.00 96.69 229 THR A CA 1
ATOM 1608 C C . THR A 1 229 ? -24.372 16.391 4.069 1.00 96.69 229 THR A C 1
ATOM 1610 O O . THR A 1 229 ? -23.441 15.840 3.482 1.00 96.69 229 THR A O 1
ATOM 1613 N N . TYR A 1 230 ? -24.682 16.138 5.332 1.00 96.19 230 TYR A N 1
ATOM 1614 C CA . TYR A 1 230 ? -24.012 15.150 6.167 1.00 96.19 230 TYR A CA 1
ATOM 1615 C C . TYR A 1 230 ? -24.782 13.833 6.112 1.00 96.19 230 TYR A C 1
ATOM 1617 O O . TYR A 1 230 ? -26.009 13.837 6.167 1.00 96.19 230 TYR A O 1
ATOM 1625 N N . SER A 1 231 ? -24.072 12.705 6.006 1.00 96.12 231 SER A N 1
ATOM 1626 C CA . SER A 1 231 ? -24.682 11.370 5.865 1.00 96.12 231 SER A CA 1
ATOM 1627 C C . SER A 1 231 ? -25.587 10.979 7.033 1.00 96.12 231 SER A C 1
ATOM 1629 O O . SER A 1 231 ? -26.523 10.211 6.839 1.00 96.12 231 SER A O 1
ATOM 1631 N N . ASN A 1 232 ? -25.290 11.495 8.228 1.00 95.50 232 ASN A N 1
ATOM 1632 C CA . ASN A 1 232 ? -26.127 11.390 9.416 1.00 95.50 232 ASN A CA 1
ATOM 1633 C C . ASN A 1 232 ? -25.814 12.502 10.424 1.00 95.50 232 ASN A C 1
ATOM 1635 O O . ASN A 1 232 ? -24.840 13.250 10.276 1.00 95.50 232 ASN A O 1
ATOM 1639 N N . ALA A 1 233 ? -26.644 12.597 11.465 1.00 95.38 233 ALA A N 1
ATOM 1640 C CA . ALA A 1 233 ? -26.498 13.577 12.538 1.00 95.38 233 ALA A CA 1
ATOM 1641 C C . ALA A 1 233 ? -25.131 13.504 13.242 1.00 95.38 233 ALA A C 1
ATOM 1643 O O . ALA A 1 233 ? -24.558 14.544 13.553 1.00 95.38 233 ALA A O 1
ATOM 1644 N N . CYS A 1 234 ? -24.565 12.306 13.420 1.00 96.19 234 CYS A N 1
ATOM 1645 C CA . CYS A 1 234 ? -23.248 12.144 14.038 1.00 96.19 234 CYS A CA 1
ATOM 1646 C C . CYS A 1 234 ? -22.144 12.828 13.213 1.00 96.19 234 CYS A C 1
ATOM 1648 O O . CYS A 1 234 ? -21.298 13.531 13.765 1.00 96.19 234 CYS A O 1
ATOM 1650 N N . MET A 1 235 ? -22.185 12.713 11.882 1.00 95.50 235 MET A N 1
ATOM 1651 C CA . MET A 1 235 ? -21.226 13.402 11.009 1.00 95.50 235 MET A CA 1
ATOM 1652 C C . MET A 1 235 ? -21.361 14.931 11.082 1.00 95.50 235 MET A C 1
ATOM 1654 O O . MET A 1 235 ? -20.349 15.633 11.044 1.00 95.50 235 MET A O 1
ATOM 1658 N N . LEU A 1 236 ? -22.584 15.449 11.235 1.00 95.62 236 LEU A N 1
ATOM 1659 C CA . LEU A 1 236 ? -22.824 16.877 11.468 1.00 95.62 236 LEU A CA 1
ATOM 1660 C C . LEU A 1 236 ? -22.285 17.327 12.836 1.00 95.62 236 LEU A C 1
ATOM 1662 O O . LEU A 1 236 ? -21.707 18.404 12.937 1.00 95.62 236 LEU A O 1
ATOM 1666 N N . GLU A 1 237 ? -22.419 16.512 13.883 1.00 93.81 237 GLU A N 1
ATOM 1667 C CA . GLU A 1 237 ? -21.856 16.814 15.206 1.00 93.81 237 GLU A CA 1
ATOM 1668 C C . GLU A 1 237 ? -20.327 16.851 15.201 1.00 93.81 237 GLU A C 1
ATOM 1670 O O . GLU A 1 237 ? -19.728 17.687 15.876 1.00 93.81 237 GLU A O 1
ATOM 1675 N N . ILE A 1 238 ? -19.674 15.975 14.431 1.00 93.88 238 ILE A N 1
ATOM 1676 C CA . ILE A 1 238 ? -18.218 16.029 14.243 1.00 93.88 238 ILE A CA 1
ATOM 1677 C C . ILE A 1 238 ? -17.822 17.336 13.553 1.00 93.88 238 ILE A C 1
ATOM 1679 O O . ILE A 1 238 ? -16.844 17.967 13.957 1.00 93.88 238 ILE A O 1
ATOM 1683 N N . ALA A 1 239 ? -18.582 17.763 12.543 1.00 93.56 239 ALA A N 1
ATOM 1684 C CA . ALA A 1 239 ? -18.342 19.029 11.864 1.00 93.56 239 ALA A CA 1
ATOM 1685 C C . ALA A 1 239 ? -18.566 20.232 12.789 1.00 93.56 239 ALA A C 1
ATOM 1687 O O . ALA A 1 239 ? -17.685 21.080 12.868 1.00 93.56 239 ALA A O 1
ATOM 1688 N N . ASN A 1 240 ? -19.655 20.256 13.566 1.00 94.25 240 ASN A N 1
ATOM 1689 C CA . ASN A 1 240 ? -19.906 21.279 14.587 1.00 94.25 240 ASN A CA 1
ATOM 1690 C C . ASN A 1 240 ? -18.814 21.311 15.672 1.00 94.25 240 ASN A C 1
ATOM 1692 O O . ASN A 1 240 ? -18.416 22.372 16.139 1.00 94.25 240 ASN A O 1
ATOM 1696 N N . CYS A 1 241 ? -18.307 20.143 16.069 1.00 93.06 241 CYS A N 1
ATOM 1697 C CA . CYS A 1 241 ? -17.211 20.040 17.027 1.00 93.06 241 CYS A CA 1
ATOM 1698 C C . CYS A 1 241 ? -15.933 20.702 16.484 1.00 93.06 241 CYS A C 1
ATOM 1700 O O . CYS A 1 241 ? -15.227 21.381 17.229 1.00 93.06 241 CYS A O 1
ATOM 1702 N N . LYS A 1 242 ? -15.641 20.519 15.187 1.00 91.75 242 LYS A N 1
ATOM 1703 C CA . LYS A 1 242 ? -14.479 21.119 14.507 1.00 91.75 242 LYS A CA 1
ATOM 1704 C C . LYS A 1 242 ? -14.677 22.605 14.211 1.00 91.75 242 LYS A C 1
ATOM 1706 O O . LYS A 1 242 ? -13.727 23.377 14.306 1.00 91.75 242 LYS A O 1
ATOM 1711 N N . ASP A 1 243 ? -15.898 22.988 13.864 1.00 93.19 243 ASP A N 1
ATOM 1712 C CA . ASP A 1 243 ? -16.317 24.352 13.576 1.00 93.19 243 ASP A CA 1
ATOM 1713 C C . ASP A 1 243 ? -17.705 24.599 14.178 1.00 93.19 243 ASP A C 1
ATOM 1715 O O . ASP A 1 243 ? -18.737 24.204 13.630 1.00 93.19 243 ASP A O 1
ATOM 1719 N N . SER A 1 244 ? -17.732 25.305 15.308 1.00 91.44 244 SER A N 1
ATOM 1720 C CA . SER A 1 244 ? -18.958 25.571 16.065 1.00 91.44 244 SER A CA 1
ATOM 1721 C C . SER A 1 244 ? -19.968 26.462 15.335 1.00 91.44 244 SER A C 1
ATOM 1723 O O . SER A 1 244 ? -21.098 26.602 15.809 1.00 91.44 244 SER A O 1
ATOM 1725 N N . SER A 1 245 ? -19.607 27.042 14.183 1.00 93.69 245 SER A N 1
ATOM 1726 C CA . SER A 1 245 ? -20.533 27.782 13.317 1.00 93.69 245 SER A CA 1
ATOM 1727 C C . SER A 1 245 ? -21.441 26.874 12.474 1.00 93.69 245 SER A C 1
ATOM 1729 O O . SER A 1 245 ? -22.493 27.317 11.998 1.00 93.69 245 SER A O 1
ATOM 1731 N N . ILE A 1 246 ? -21.079 25.596 12.325 1.00 95.69 246 ILE A N 1
ATOM 1732 C CA . ILE A 1 246 ? -21.842 24.603 11.567 1.00 95.69 246 ILE A CA 1
ATOM 1733 C C . ILE A 1 246 ? -22.945 24.041 12.460 1.00 95.69 246 ILE A C 1
ATOM 1735 O O . ILE A 1 246 ? -22.684 23.279 13.380 1.00 95.69 246 ILE A O 1
ATOM 1739 N N . THR A 1 247 ? -24.197 24.393 12.201 1.00 95.50 247 THR A N 1
ATOM 1740 C CA . THR A 1 247 ? -25.376 23.896 12.928 1.00 95.50 247 THR A CA 1
ATOM 1741 C C . THR A 1 247 ? -26.320 23.181 11.969 1.00 95.50 247 THR A C 1
ATOM 1743 O O . THR A 1 247 ? -26.174 23.279 10.754 1.00 95.50 247 THR A O 1
ATOM 1746 N N . LYS A 1 248 ? -27.299 22.432 12.480 1.00 96.31 248 LYS A N 1
ATOM 1747 C CA . LYS A 1 248 ? -28.298 21.779 11.624 1.00 96.31 248 LYS A CA 1
ATOM 1748 C C . LYS A 1 248 ? -29.231 22.822 11.002 1.00 96.31 248 LYS A C 1
ATOM 1750 O O . LYS A 1 248 ? -29.898 23.552 11.728 1.00 96.31 248 LYS A O 1
ATOM 1755 N N . SER A 1 249 ? -29.307 22.856 9.674 1.00 96.12 249 SER A N 1
ATOM 1756 C CA . SER A 1 249 ? -30.247 23.682 8.910 1.00 96.12 249 SER A CA 1
ATOM 1757 C C . SER A 1 249 ? -31.591 22.978 8.701 1.00 96.12 249 SER A C 1
ATOM 1759 O O . SER A 1 249 ? -32.637 23.567 8.970 1.00 96.12 249 SER A O 1
ATOM 1761 N N . SER A 1 250 ? -31.586 21.710 8.276 1.00 96.00 250 SER A N 1
ATOM 1762 C CA . SER A 1 250 ? -32.808 20.913 8.096 1.00 96.00 250 SER A CA 1
ATOM 1763 C C . SER A 1 250 ? -32.547 19.410 8.207 1.00 96.00 250 SER A C 1
ATOM 1765 O O . SER A 1 250 ? -31.413 18.948 8.076 1.00 96.00 250 SER A O 1
ATOM 1767 N N . ASP A 1 251 ? -33.612 18.640 8.437 1.00 94.81 251 ASP A N 1
ATOM 1768 C CA . ASP A 1 251 ? -33.625 17.203 8.150 1.00 94.81 251 ASP A CA 1
ATOM 1769 C C . ASP A 1 251 ? -33.558 16.961 6.637 1.00 94.81 251 ASP A C 1
ATOM 1771 O O . ASP A 1 251 ? -34.059 17.769 5.847 1.00 94.81 251 ASP A O 1
ATOM 1775 N N . GLY A 1 252 ? -32.952 15.847 6.233 1.00 93.56 252 GLY A N 1
ATOM 1776 C CA . GLY A 1 252 ? -32.732 15.514 4.832 1.00 93.56 252 GLY A CA 1
ATOM 1777 C C . GLY A 1 252 ? -31.507 16.200 4.224 1.00 93.56 252 GLY A C 1
ATOM 1778 O O . GLY A 1 252 ? -30.817 17.005 4.849 1.00 93.56 252 GLY A O 1
ATOM 1779 N N . ALA A 1 253 ? -31.229 15.870 2.963 1.00 95.19 253 ALA A N 1
ATOM 1780 C CA . ALA A 1 253 ? -30.153 16.496 2.204 1.00 95.19 253 ALA A CA 1
ATOM 1781 C C . ALA A 1 253 ? -30.424 17.986 1.944 1.00 95.19 253 ALA A C 1
ATOM 1783 O O . ALA A 1 253 ? -31.571 18.399 1.771 1.00 95.19 253 ALA A O 1
ATOM 1784 N N . CYS A 1 254 ? -29.361 18.785 1.844 1.00 95.12 254 CYS A N 1
ATOM 1785 C CA . CYS A 1 254 ? -29.474 20.178 1.439 1.00 95.12 254 CYS A CA 1
ATOM 1786 C C . CYS A 1 254 ? -30.095 20.269 0.047 1.00 95.12 254 CYS A C 1
ATOM 1788 O O . CYS A 1 254 ? -29.593 19.700 -0.925 1.00 95.12 254 CYS A O 1
ATOM 1790 N N . THR A 1 255 ? -31.180 21.026 -0.071 1.00 88.12 255 THR A N 1
ATOM 1791 C CA . THR A 1 255 ? -31.717 21.384 -1.377 1.00 88.12 255 THR A CA 1
ATOM 1792 C C . THR A 1 255 ? -30.792 22.424 -1.986 1.00 88.12 255 THR A C 1
ATOM 1794 O O . THR A 1 255 ? -30.589 23.479 -1.385 1.00 88.12 255 THR A O 1
ATOM 1797 N N . ALA A 1 256 ? -30.248 22.165 -3.177 1.00 72.38 256 ALA A N 1
ATOM 1798 C CA . ALA A 1 256 ? -29.638 23.231 -3.955 1.00 72.38 256 ALA A CA 1
ATOM 1799 C C . ALA A 1 256 ? -30.692 24.327 -4.106 1.00 72.38 256 ALA A C 1
ATOM 1801 O O . ALA A 1 256 ? -31.750 24.087 -4.696 1.00 72.38 256 ALA A O 1
ATOM 1802 N N . SER A 1 257 ? -30.435 25.499 -3.526 1.00 59.06 257 SER A N 1
ATOM 1803 C CA . SER A 1 257 ? -31.253 26.675 -3.769 1.00 59.06 257 SER A CA 1
ATOM 1804 C C . SER A 1 257 ? -31.269 26.879 -5.276 1.00 59.06 257 SER A C 1
ATOM 1806 O O . SER A 1 257 ? -30.284 27.325 -5.862 1.00 59.06 257 SER A O 1
ATOM 1808 N N . LEU A 1 258 ? -32.373 26.499 -5.918 1.00 52.66 258 LEU A N 1
ATOM 1809 C CA . LEU A 1 258 ? -32.712 26.965 -7.245 1.00 52.66 258 LEU A CA 1
ATOM 1810 C C . LEU A 1 258 ? -32.840 28.483 -7.112 1.00 52.66 258 LEU A C 1
ATOM 1812 O O . LEU A 1 258 ? -33.929 28.999 -6.879 1.00 52.66 258 LEU A O 1
ATOM 1816 N N . SER A 1 259 ? -31.735 29.208 -7.283 1.00 46.12 259 SER A N 1
ATOM 1817 C CA . SER A 1 259 ? -31.759 30.575 -7.792 1.00 46.12 259 SER A CA 1
ATOM 1818 C C . SER A 1 259 ? -32.219 30.505 -9.249 1.00 46.12 259 SER A C 1
ATOM 1820 O O . SER A 1 259 ? -31.483 30.727 -10.206 1.00 46.12 259 SER A O 1
ATOM 1822 N N . ARG A 1 260 ? -33.475 30.092 -9.417 1.00 49.66 260 ARG A N 1
ATOM 1823 C CA . ARG A 1 260 ? -34.206 30.178 -10.663 1.00 49.66 260 ARG A CA 1
ATOM 1824 C C . ARG A 1 260 ? -34.508 31.652 -10.868 1.00 49.66 260 ARG A C 1
ATOM 1826 O O . ARG A 1 260 ? -35.087 32.282 -9.993 1.00 49.66 260 ARG A O 1
ATOM 1833 N N . MET A 1 261 ? -34.075 32.141 -12.027 1.00 54.19 261 MET A N 1
ATOM 1834 C CA . MET A 1 261 ? -34.511 33.373 -12.669 1.00 54.19 261 MET A CA 1
ATOM 1835 C C . MET A 1 261 ? -35.891 33.832 -12.194 1.00 54.19 261 MET A C 1
ATOM 1837 O O . MET A 1 261 ? -36.889 33.175 -12.502 1.00 54.19 261 MET A O 1
ATOM 1841 N N . ASP A 1 262 ? -35.926 34.984 -11.535 1.00 46.41 262 ASP A N 1
ATOM 1842 C CA . ASP A 1 262 ? -37.066 35.875 -11.662 1.00 46.41 262 ASP A CA 1
ATOM 1843 C C . ASP A 1 262 ? -36.809 36.806 -12.851 1.00 46.41 262 ASP A C 1
ATOM 1845 O O . ASP A 1 262 ? -35.702 37.316 -13.053 1.00 46.41 262 ASP A O 1
ATOM 1849 N N . LEU A 1 263 ? -37.855 36.869 -13.670 1.00 49.12 263 LEU A N 1
ATOM 1850 C CA . LEU A 1 263 ? -38.064 37.649 -14.886 1.00 49.12 263 LEU A CA 1
ATOM 1851 C C . LEU A 1 263 ? -37.806 39.151 -14.714 1.00 49.12 263 LEU A C 1
ATOM 1853 O O . LEU A 1 263 ? -38.117 39.688 -13.629 1.00 49.12 263 LEU A O 1
#

Sequence (263 aa):
MKLAVSLVLAAMAVASTSAVDAASSNTGANCPSACPEVYQPVCGSDGVTYSNKCFLNTADCNSSSGITQASDGECANTAPPSSTGYSASSECSKGCTRIYSPVCGSDGVTYSNDCVLSVAQCKSGGAITQESKGQCPSSFSKGSEARRLNAGCPDACLDVYEPVTDENGVEYSNECYLQMAQCENNTGSSNETSLASSSAVESERDSANCDNKVCTMDYDPVCGSDGVTYSNACMLEIANCKDSSITKSSDGACTASLSRMDL

Solvent-accessible surface area (backbone atoms only — not comparable to full-atom values): 17231 Å² total; per-residue (Å²): 137,91,88,79,91,79,87,76,90,78,89,77,81,91,78,90,77,86,80,89,77,82,78,76,85,64,98,66,100,73,56,69,91,73,63,79,93,59,82,52,39,24,9,30,65,68,44,45,62,24,54,20,66,59,53,40,53,28,50,20,62,74,42,96,75,71,56,46,79,66,44,80,37,60,45,76,92,64,66,77,57,87,78,68,91,73,59,97,66,96,66,59,76,72,88,63,79,87,67,80,50,38,24,9,32,67,68,29,46,61,24,56,20,66,58,55,43,51,34,49,13,51,71,51,76,58,74,43,43,80,67,45,83,36,65,44,58,90,89,42,59,80,79,62,103,74,81,87,87,68,98,81,57,66,94,71,70,77,97,56,84,52,73,42,65,52,99,86,70,52,76,26,56,20,64,58,55,45,49,42,57,54,56,72,67,70,75,73,77,88,77,86,83,81,89,86,77,90,82,89,80,83,86,80,87,85,82,79,67,50,84,79,66,85,66,79,89,63,82,52,36,24,10,31,63,80,64,45,61,27,56,20,63,58,55,44,49,38,48,20,64,74,38,77,84,40,44,83,65,43,83,38,63,50,73,78,78,75,84,64,84,80,133

Radius of gyration: 37.26 Å; Cα contacts (8 Å, |Δi|>4): 302; chains: 1; bounding box: 95×87×120 Å

InterPro domains:
  IPR002350 Kazal domain [PF00050] (33-75)
  IPR002350 Kazal domain [PF00050] (93-136)
  IPR002350 Kazal domain [PF00050] (212-254)
  IPR002350 Kazal domain [PF07648] (153-190)
  IPR002350 Kazal domain [PS51465] (25-77)
  IPR002350 Kazal domain [PS51465] (86-138)
  IPR002350 Kazal domain [PS51465] (147-196)
  IPR002350 Kazal domain [PS51465] (204-256)
  IPR002350 Kazal domain [SM00280] (30-75)
  IPR002350 Kazal domain [SM00280] (91-136)
  IPR002350 Kazal domain [SM00280] (152-200)
  IPR002350 Kazal domain [SM00280] (209-254)
  IPR036058 Kazal domain superfamily [SSF100895] (27-75)
  IPR036058 Kazal domain superfamily [SSF100895] (88-136)
  IPR036058 Kazal domain superfamily [SSF100895] (147-188)
  IPR036058 Kazal domain superfamily [SSF100895] (209-254)
  IPR050653 Protease Inhibitors and Growth Factor Antagonists [PTHR10913] (88-137)

Organism: NCBI:txid2107226

Foldseek 3Di:
DDDDDDDDDDDDDDDDDDDDPPPPPDPDLDQPPDDDQQQFWFAKPLRAIDSDPSRQSSVLSVDPPRIDTPGGDHRPPPDDRPPDPPDVDDPLPDDDDQQAFWFAKPQQAIDRDPSRQSSVCSVVVNPIDTPGTDHRPPVRPPDDPDDDDDPPQDPDDDQQQDWDADPVGDIDRDPNRVSNVVVVVPPDDDDDDDDDDDDDDDDDDPLDCLPPQDDDQQQFWFAWPVLAIDRDPSRQVSVCSVPVNIDTPGGDHRDDPPPPDDD

Secondary structure (DSSP, 8-state):
--------------------------SS----S--------EEETTSPEESSHHHHHHHHHH-SS---EEEESSPPSS-----S---S-S------------EEETTSPEESSHHHHHHHHHHTTT---EEEESSPPTT---S-S-----TT--S--------EE-TTS-EESSHHHHHHHHTTT----S-------------------STT---------EEETTSPEESSHHHHHHHHHH-TT--EEEESSPP--------

Nearest PDB structures (foldseek):
  1ds3-assembly1_I  TM=8.919E-01  e=4.333E-04  Meleagris gallopavo
  2ovo-assembly1_A  TM=8.658E-01  e=7.083E-04  Lophura nycthemera
  1ppf-assembly1_I  TM=8.742E-01  e=6.661E-04  Meleagris gallopavo
  2sgp-assembly1_I  TM=8.966E-01  e=8.517E-04  Meleagris gallopavo
  2leo-assembly1_A  TM=8.627E-01  e=2.013E-03  Homo sapiens

Mean predicted aligned error: 23.32 Å